Protein AF-A0A3Q8T8H3-F1 (afdb_monomer)

pLDDT: mean 70.38, std 22.86, range [26.88, 97.94]

Secondary structure (DSSP, 8-state):
-------------HHHHTT-TTPPPSSGGG-HHHHHHHTTT---HHHHHHHHHHHHHHHHHHHHHHHHHHHHHHHHHHHHHHHTT-HHHHHHHHHHHHHH-TT-HHHHHHHHHHHHHTT-HHHHHHHHHHHHHTT---TTTTS---SHHHHHHHHHHHHHHH--TTTTS---HHHHHHHHS--TTHHHHHTTS---HHHHHHHHHHHH--THHHHHHHHHHHHHHHHHHHHHHHHHHHHHHHHHHTT-HHHHHHHHHHHHHTTGGGTS--

Radius of gyration: 21.94 Å; Cα contacts (8 Å, |Δi|>4): 242; chains: 1; bounding box: 42×46×66 Å

Structure (mmCIF, N/CA/C/O backbone):
data_AF-A0A3Q8T8H3-F1
#
_entry.id   AF-A0A3Q8T8H3-F1
#
loop_
_atom_site.group_PDB
_atom_site.id
_atom_site.type_symbol
_atom_site.label_atom_id
_atom_site.label_alt_id
_atom_site.label_comp_id
_atom_site.label_asym_id
_atom_site.label_entity_id
_atom_site.label_seq_id
_atom_site.pdbx_PDB_ins_code
_atom_site.Cartn_x
_atom_site.Cartn_y
_atom_site.Cartn_z
_atom_site.occupancy
_atom_site.B_iso_or_equiv
_atom_site.auth_seq_id
_atom_site.auth_comp_id
_atom_site.auth_asym_id
_atom_site.auth_atom_id
_atom_site.pdbx_PDB_model_num
ATOM 1 N N . MET A 1 1 ? 9.212 -16.209 -37.283 1.00 32.81 1 MET A N 1
ATOM 2 C CA . MET A 1 1 ? 7.810 -15.994 -36.867 1.00 32.81 1 MET A CA 1
ATOM 3 C C . MET A 1 1 ? 7.755 -14.664 -36.125 1.00 32.81 1 MET A C 1
ATOM 5 O O . MET A 1 1 ? 8.256 -14.576 -35.014 1.00 32.81 1 MET A O 1
ATOM 9 N N . ILE A 1 2 ? 7.296 -13.597 -36.785 1.00 28.11 2 ILE A N 1
ATOM 10 C CA . ILE A 1 2 ? 7.197 -12.264 -36.171 1.00 28.11 2 ILE A CA 1
ATOM 11 C C . ILE A 1 2 ? 5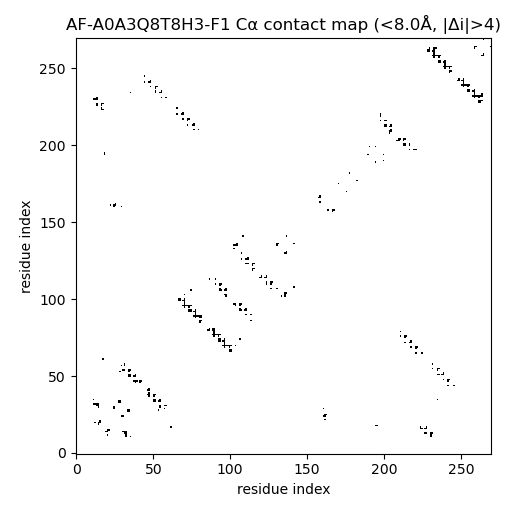.973 -12.302 -35.261 1.00 28.11 2 ILE A C 1
ATOM 13 O O . ILE A 1 2 ? 4.843 -12.277 -35.748 1.00 28.11 2 ILE A O 1
ATOM 17 N N . ILE A 1 3 ? 6.187 -12.417 -33.951 1.00 26.88 3 ILE A N 1
ATOM 18 C CA . ILE A 1 3 ? 5.113 -12.256 -32.971 1.00 26.88 3 ILE A CA 1
ATOM 19 C C . ILE A 1 3 ? 4.717 -10.781 -33.033 1.00 26.88 3 ILE A C 1
ATOM 21 O O . ILE A 1 3 ? 5.392 -9.918 -32.475 1.00 26.88 3 ILE A O 1
ATOM 25 N N . LYS A 1 4 ? 3.648 -10.475 -33.776 1.00 27.22 4 LYS A N 1
ATOM 26 C CA . LYS A 1 4 ? 2.955 -9.192 -33.668 1.00 27.22 4 LYS A CA 1
ATOM 27 C C . LYS A 1 4 ? 2.332 -9.159 -32.277 1.00 27.22 4 LYS A C 1
ATOM 29 O O . LYS A 1 4 ? 1.214 -9.629 -32.089 1.00 27.22 4 LYS A O 1
ATOM 34 N N . THR A 1 5 ? 3.067 -8.645 -31.296 1.00 32.34 5 THR A N 1
ATOM 35 C CA . THR A 1 5 ? 2.471 -8.252 -30.024 1.00 32.34 5 THR A CA 1
ATOM 36 C C . THR A 1 5 ? 1.391 -7.216 -30.338 1.00 32.34 5 THR A C 1
ATOM 38 O O . THR A 1 5 ? 1.668 -6.248 -31.057 1.00 32.34 5 THR A O 1
ATOM 41 N N . PRO A 1 6 ? 0.139 -7.420 -29.893 1.00 30.31 6 PRO A N 1
ATOM 42 C CA . PRO A 1 6 ? -0.902 -6.430 -30.102 1.00 30.31 6 PRO A CA 1
ATOM 43 C C . PRO A 1 6 ? -0.411 -5.105 -29.516 1.00 30.31 6 PRO A C 1
ATOM 45 O O . PRO A 1 6 ? 0.049 -5.055 -28.373 1.00 30.31 6 PRO A O 1
ATOM 48 N N . LYS A 1 7 ? -0.477 -4.029 -30.313 1.00 35.75 7 LYS A N 1
ATOM 49 C CA . LYS A 1 7 ? -0.297 -2.656 -29.829 1.00 35.75 7 LYS A CA 1
ATOM 50 C C . LYS A 1 7 ? -1.487 -2.330 -28.931 1.00 35.75 7 LYS A C 1
ATOM 52 O O . LYS A 1 7 ? -2.393 -1.607 -29.330 1.00 35.75 7 LYS A O 1
ATOM 57 N N . ILE A 1 8 ? -1.513 -2.891 -27.726 1.00 35.75 8 ILE A N 1
ATOM 58 C CA . ILE A 1 8 ? -2.380 -2.366 -26.689 1.00 35.75 8 ILE A CA 1
ATOM 59 C C . ILE A 1 8 ? -1.696 -1.094 -26.212 1.00 35.75 8 ILE A C 1
ATOM 61 O O . ILE A 1 8 ? -0.770 -1.116 -25.400 1.00 35.75 8 ILE A O 1
ATOM 65 N N . THR A 1 9 ? -2.103 0.027 -26.800 1.00 38.34 9 THR A N 1
ATOM 66 C CA . THR A 1 9 ? -1.715 1.361 -26.352 1.00 38.34 9 THR A CA 1
ATOM 67 C C . THR A 1 9 ? -2.474 1.641 -25.057 1.00 38.34 9 THR A C 1
ATOM 69 O O . THR A 1 9 ? -3.418 2.422 -25.028 1.00 38.34 9 THR A O 1
ATOM 72 N N . PHE A 1 10 ? -2.120 0.942 -23.977 1.00 47.62 10 PHE A N 1
ATOM 73 C CA . PHE A 1 10 ? -2.588 1.316 -22.652 1.00 47.62 10 PHE A CA 1
ATOM 74 C C . PHE A 1 10 ? -2.036 2.706 -22.355 1.00 47.62 10 PHE A C 1
ATOM 76 O O . PHE A 1 10 ? -0.821 2.924 -22.393 1.00 47.62 10 PHE A O 1
ATOM 83 N N . TYR A 1 11 ? -2.934 3.651 -22.086 1.00 51.75 11 TYR A N 1
ATOM 84 C CA . TYR A 1 11 ? -2.556 4.952 -21.565 1.00 51.75 11 TYR A CA 1
ATOM 85 C C . TYR A 1 11 ? -1.981 4.739 -20.160 1.00 51.75 11 TYR A C 1
ATOM 87 O O . TYR A 1 11 ? -2.711 4.605 -19.183 1.00 51.75 11 TYR A O 1
ATOM 95 N N . PHE A 1 12 ? -0.657 4.606 -20.083 1.00 61.91 12 PHE A N 1
ATOM 96 C CA . PHE A 1 12 ? 0.049 4.330 -18.841 1.00 61.91 12 PHE A CA 1
ATOM 97 C C . PHE A 1 12 ? 0.128 5.617 -18.019 1.00 61.91 12 PHE A C 1
ATOM 99 O O . PHE A 1 12 ? 0.982 6.468 -18.273 1.00 61.91 12 PHE A O 1
ATOM 106 N N . ASN A 1 13 ? -0.781 5.770 -17.055 1.00 69.69 13 ASN A N 1
ATOM 107 C CA . ASN A 1 13 ? -0.794 6.910 -16.145 1.00 69.69 13 ASN A CA 1
ATOM 108 C C . ASN A 1 13 ? -0.795 6.446 -14.684 1.00 69.69 13 ASN A C 1
ATOM 110 O O . ASN A 1 13 ? -1.738 6.691 -13.943 1.00 69.69 13 ASN A O 1
ATOM 114 N N . ILE A 1 14 ? 0.271 5.775 -14.245 1.00 75.06 14 ILE A N 1
ATOM 115 C CA . ILE A 1 14 ? 0.383 5.287 -12.863 1.00 75.06 14 ILE A CA 1
ATOM 116 C C . ILE A 1 14 ? 0.352 6.431 -11.836 1.00 75.06 14 ILE A C 1
ATOM 118 O O . ILE A 1 14 ? -0.196 6.271 -10.747 1.00 75.06 14 ILE A O 1
ATOM 122 N N . ASN A 1 15 ? 0.856 7.615 -12.205 1.00 68.06 15 ASN A N 1
ATOM 123 C CA . ASN A 1 15 ? 0.844 8.790 -11.332 1.00 68.06 15 ASN A CA 1
ATOM 124 C C . ASN A 1 15 ? -0.573 9.272 -10.992 1.00 68.06 15 ASN A C 1
ATOM 126 O O . ASN A 1 15 ? -0.758 9.851 -9.925 1.00 68.06 15 ASN A O 1
ATOM 130 N N . GLN A 1 16 ? -1.582 9.044 -11.844 1.00 71.44 16 GLN A N 1
ATOM 131 C CA . GLN A 1 16 ? -2.957 9.455 -11.530 1.00 71.44 16 GLN A CA 1
ATOM 132 C C . GLN A 1 16 ? -3.483 8.758 -10.271 1.00 71.44 16 GLN A C 1
ATOM 134 O O . GLN A 1 16 ? -4.179 9.376 -9.473 1.00 71.44 16 GLN A O 1
ATOM 139 N N . HIS A 1 17 ? -3.092 7.500 -10.054 1.00 69.44 17 HIS A N 1
ATOM 140 C CA . HIS A 1 17 ? -3.523 6.711 -8.900 1.00 69.44 17 HIS A CA 1
ATOM 141 C C . HIS A 1 17 ? -2.821 7.143 -7.614 1.00 69.44 17 HIS A C 1
ATOM 143 O O . HIS A 1 17 ? -3.354 6.943 -6.530 1.00 69.44 17 HIS A O 1
ATOM 149 N N . LEU A 1 18 ? -1.662 7.791 -7.748 1.00 60.03 18 LEU A N 1
ATOM 150 C CA . LEU A 1 18 ? -0.953 8.463 -6.662 1.00 60.03 18 LEU A CA 1
ATOM 151 C C . LEU A 1 18 ? -1.462 9.894 -6.425 1.00 60.03 18 LEU A C 1
ATOM 153 O O . LEU A 1 18 ? -0.920 10.603 -5.585 1.00 60.03 18 LEU A O 1
ATOM 157 N N . ASN A 1 19 ? -2.461 10.348 -7.194 1.00 63.03 19 ASN A N 1
ATOM 158 C CA . ASN A 1 19 ? -2.880 11.750 -7.282 1.00 63.03 19 ASN A CA 1
ATOM 159 C C . ASN A 1 19 ? -1.737 12.705 -7.676 1.00 63.03 19 ASN A C 1
ATOM 161 O O . ASN A 1 19 ? -1.791 13.902 -7.423 1.00 63.03 19 ASN A O 1
ATOM 165 N N . LEU A 1 20 ? -0.712 12.179 -8.350 1.00 59.06 20 LEU A N 1
ATOM 166 C CA . LEU A 1 20 ? 0.432 12.929 -8.864 1.00 59.06 20 LEU A CA 1
ATOM 167 C C . LEU A 1 20 ? 0.238 13.402 -10.311 1.00 59.06 20 LEU A C 1
ATOM 169 O O . LEU A 1 20 ? 1.103 14.070 -10.863 1.00 59.06 20 LEU A O 1
ATOM 173 N N . GLY A 1 21 ? -0.893 13.067 -10.939 1.00 53.41 21 GLY A N 1
ATOM 174 C CA 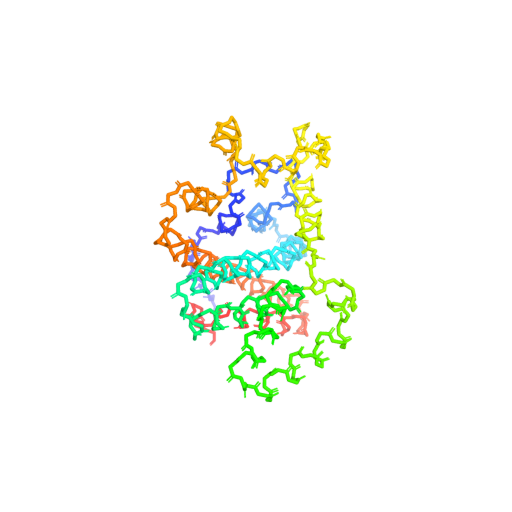. GLY A 1 21 ? -1.162 13.370 -12.351 1.00 53.41 21 GLY A CA 1
ATOM 175 C C . GLY A 1 21 ? -1.250 14.864 -12.688 1.00 53.41 21 GLY A C 1
ATOM 176 O O . GLY A 1 21 ? -1.020 15.232 -13.834 1.00 53.41 21 GLY A O 1
ATOM 177 N N . ILE A 1 22 ? -1.551 15.712 -11.701 1.00 51.94 22 ILE A N 1
ATOM 178 C CA . ILE A 1 22 ? -1.633 17.176 -11.846 1.00 51.94 22 ILE A CA 1
ATOM 179 C C . ILE A 1 22 ? -0.377 17.902 -11.349 1.00 51.94 22 ILE A C 1
ATOM 181 O O . ILE A 1 22 ? -0.270 19.119 -11.489 1.00 51.94 22 ILE A O 1
ATOM 185 N N . HIS A 1 23 ? 0.566 17.177 -10.743 1.00 56.28 23 HIS A N 1
ATOM 186 C CA . HIS A 1 23 ? 1.771 17.769 -10.185 1.00 56.28 23 HIS A CA 1
ATOM 187 C C . HIS A 1 23 ? 2.866 17.838 -11.248 1.00 56.28 23 HIS A C 1
ATOM 189 O O . HIS A 1 23 ? 3.240 16.833 -11.858 1.00 56.28 23 HIS A O 1
ATOM 195 N N . HIS A 1 24 ? 3.400 19.042 -11.455 1.00 56.84 24 HIS A N 1
ATOM 196 C CA . HIS A 1 24 ? 4.634 19.200 -12.204 1.00 56.84 24 HIS A CA 1
ATOM 197 C C . HIS A 1 24 ? 5.783 18.718 -11.320 1.00 56.84 24 HIS A C 1
ATOM 199 O O . HIS A 1 24 ? 6.027 19.272 -10.253 1.00 56.84 24 HIS A O 1
ATOM 205 N N . PHE A 1 25 ? 6.467 17.664 -11.756 1.00 62.50 25 PHE A N 1
ATOM 206 C CA . PHE A 1 25 ? 7.724 17.262 -11.140 1.00 62.50 25 PHE A CA 1
ATOM 207 C C . PHE A 1 25 ? 8.837 18.154 -11.685 1.00 62.50 25 PHE A C 1
ATOM 209 O O . PHE A 1 25 ? 9.000 18.221 -12.904 1.00 62.50 25 PHE A O 1
ATOM 216 N N . ASP A 1 26 ? 9.598 18.798 -10.800 1.00 64.94 26 ASP A N 1
ATOM 217 C CA . ASP A 1 26 ? 10.786 19.577 -11.185 1.00 64.94 26 ASP A CA 1
ATOM 218 C C . ASP A 1 26 ? 11.876 18.676 -11.781 1.00 64.94 26 ASP A C 1
ATOM 220 O O . ASP A 1 26 ? 12.613 19.069 -12.683 1.00 64.94 26 ASP A O 1
ATOM 224 N N . ASP A 1 27 ? 11.941 17.433 -11.299 1.00 75.31 27 ASP A N 1
ATOM 225 C CA . ASP A 1 27 ? 12.797 16.383 -11.833 1.00 75.31 27 ASP A CA 1
ATOM 226 C C . ASP A 1 27 ? 11.948 15.270 -12.454 1.00 75.31 27 ASP A C 1
ATOM 228 O O . ASP A 1 27 ? 11.273 14.493 -11.769 1.00 75.31 27 ASP A O 1
ATOM 232 N N . ASN A 1 28 ? 12.029 15.167 -13.779 1.00 79.44 28 ASN A N 1
ATOM 233 C CA . ASN A 1 28 ? 11.358 14.145 -14.574 1.00 79.44 28 ASN A CA 1
ATOM 234 C C . ASN A 1 28 ? 11.720 12.709 -14.151 1.00 79.44 28 ASN A C 1
ATOM 236 O O . ASN A 1 28 ? 10.923 11.794 -14.359 1.00 79.44 28 ASN A O 1
ATOM 240 N N . GLN A 1 29 ? 12.869 12.492 -13.504 1.00 80.25 29 GLN A N 1
ATOM 241 C CA . GLN A 1 29 ? 13.264 11.191 -12.961 1.00 80.25 29 GLN A CA 1
ATOM 242 C C . GLN A 1 29 ? 12.402 10.733 -11.775 1.00 80.25 29 GLN A C 1
ATOM 244 O O . GLN A 1 29 ? 12.441 9.564 -11.390 1.00 80.25 29 GLN A O 1
ATOM 249 N N . ASN A 1 30 ? 11.594 11.623 -11.196 1.00 76.00 30 ASN A N 1
ATOM 250 C CA . ASN A 1 30 ? 10.593 11.272 -10.188 1.00 76.00 30 ASN A CA 1
ATOM 251 C C . ASN A 1 30 ? 9.216 10.964 -10.793 1.00 76.00 30 ASN A C 1
ATOM 253 O O . ASN A 1 30 ? 8.346 10.442 -10.097 1.00 76.00 30 ASN A O 1
ATOM 257 N N . ASN A 1 31 ? 9.020 11.229 -12.085 1.00 81.56 31 ASN A N 1
ATOM 258 C CA . ASN A 1 31 ? 7.765 10.994 -12.781 1.00 81.56 31 ASN A CA 1
ATOM 259 C C . ASN A 1 31 ? 7.773 9.603 -13.443 1.00 81.56 31 ASN A C 1
ATOM 261 O O . ASN A 1 31 ? 8.393 9.396 -14.487 1.00 81.56 31 ASN A O 1
ATOM 265 N N . ILE A 1 32 ? 7.039 8.644 -12.865 1.00 83.94 32 ILE A N 1
ATOM 266 C CA . ILE A 1 32 ? 7.019 7.257 -13.360 1.00 83.94 32 ILE A CA 1
ATOM 267 C C . ILE A 1 32 ? 6.461 7.175 -14.788 1.00 83.94 32 ILE A C 1
ATOM 269 O O . ILE A 1 32 ? 7.007 6.450 -15.619 1.00 83.94 32 ILE A O 1
ATOM 273 N N . ASN A 1 33 ? 5.419 7.948 -15.110 1.00 84.06 33 ASN A N 1
ATOM 274 C CA . ASN A 1 33 ? 4.875 7.990 -16.470 1.00 84.06 33 ASN A CA 1
ATOM 275 C C . ASN A 1 33 ? 5.907 8.488 -17.474 1.00 84.06 33 ASN A C 1
ATOM 277 O O . ASN A 1 33 ? 6.033 7.914 -18.552 1.00 84.06 33 ASN A O 1
ATOM 281 N N . TRP A 1 34 ? 6.645 9.544 -17.120 1.00 87.62 34 TRP A N 1
ATOM 282 C CA . TRP A 1 34 ? 7.701 10.078 -17.969 1.00 87.62 34 TRP A CA 1
ATOM 283 C C . TRP A 1 34 ? 8.789 9.031 -18.200 1.00 87.62 34 TRP A C 1
ATOM 285 O O . TRP A 1 34 ? 9.150 8.790 -19.349 1.00 87.62 34 TRP A O 1
ATOM 295 N N . LEU A 1 35 ? 9.241 8.346 -17.143 1.00 89.88 35 LEU A N 1
ATOM 296 C CA . LEU A 1 35 ? 10.235 7.275 -17.244 1.00 89.88 35 LEU A CA 1
ATOM 297 C C . LEU A 1 35 ? 9.768 6.163 -18.184 1.00 89.88 35 LEU A C 1
ATOM 299 O O . LEU A 1 35 ? 10.492 5.792 -19.105 1.00 89.88 35 LEU A O 1
ATOM 303 N N . VAL A 1 36 ? 8.539 5.671 -18.001 1.00 90.25 36 VAL A N 1
ATOM 304 C CA . VAL A 1 36 ? 7.963 4.622 -18.852 1.00 90.25 36 VAL A CA 1
ATOM 305 C C . VAL A 1 36 ? 7.782 5.116 -20.285 1.00 90.25 36 VAL A C 1
ATOM 307 O O . VAL A 1 36 ? 8.113 4.388 -21.218 1.00 90.25 36 VAL A O 1
ATOM 310 N N . HIS A 1 37 ? 7.320 6.349 -20.497 1.00 89.81 37 HIS A N 1
ATOM 311 C CA . HIS A 1 37 ? 7.165 6.916 -21.835 1.00 89.81 37 HIS A CA 1
ATOM 312 C C . HIS A 1 37 ? 8.516 7.092 -22.546 1.00 89.81 37 HIS A C 1
ATOM 314 O O . HIS A 1 37 ? 8.645 6.781 -23.731 1.00 89.81 37 HIS A O 1
ATOM 320 N N . LYS A 1 38 ? 9.557 7.517 -21.819 1.00 92.00 38 LYS A N 1
ATOM 321 C CA . LYS A 1 38 ? 10.903 7.722 -22.363 1.00 92.00 38 LYS A CA 1
ATOM 322 C C . LYS A 1 38 ? 11.509 6.430 -22.919 1.00 92.00 38 LYS A C 1
ATOM 324 O O . LYS A 1 38 ? 12.274 6.497 -23.878 1.00 92.00 38 LYS A O 1
ATOM 329 N N . THR A 1 39 ? 11.102 5.259 -22.417 1.00 94.00 39 THR A N 1
ATOM 330 C CA . THR A 1 39 ? 11.555 3.953 -22.944 1.00 94.00 39 THR A CA 1
ATOM 331 C C . THR A 1 39 ? 11.198 3.727 -24.416 1.00 94.00 39 THR A C 1
ATOM 333 O O . THR A 1 39 ? 11.908 3.000 -25.106 1.00 94.00 39 THR A O 1
ATOM 336 N N . PHE A 1 40 ? 10.134 4.360 -24.923 1.00 89.94 40 PHE A N 1
ATOM 337 C CA . PHE A 1 40 ? 9.746 4.268 -26.334 1.00 89.94 40 PHE A CA 1
ATOM 338 C C . PHE A 1 40 ? 10.589 5.165 -27.249 1.00 89.94 40 PHE A C 1
ATOM 340 O O . PHE A 1 40 ? 10.551 4.993 -28.462 1.00 89.94 40 PHE A O 1
ATOM 347 N N . GLN A 1 41 ? 11.326 6.119 -26.676 1.00 92.25 41 GLN A N 1
ATOM 348 C CA . GLN A 1 41 ? 12.116 7.113 -27.407 1.00 92.25 41 GLN A CA 1
ATOM 349 C C . GLN A 1 41 ? 13.609 6.771 -27.464 1.00 92.25 41 GLN A C 1
ATOM 351 O O . GLN A 1 41 ? 14.351 7.414 -28.198 1.00 92.25 41 GLN A O 1
ATOM 356 N N . VAL A 1 42 ? 14.065 5.810 -26.660 1.00 93.88 42 VAL A N 1
ATOM 357 C CA . VAL A 1 42 ? 15.463 5.365 -26.634 1.00 93.88 42 VAL A CA 1
ATOM 358 C C . VAL A 1 42 ? 15.601 4.055 -27.407 1.00 93.88 42 VAL A C 1
ATOM 360 O O . VAL A 1 42 ? 14.706 3.211 -27.372 1.00 93.88 42 VAL A O 1
ATOM 363 N N . GLU A 1 43 ? 16.711 3.868 -28.118 1.00 93.75 43 GLU A N 1
ATOM 364 C CA . GLU A 1 43 ? 16.913 2.677 -28.956 1.00 93.75 43 GLU A CA 1
ATOM 365 C C . GLU A 1 43 ? 17.568 1.529 -28.184 1.00 93.75 43 GLU A C 1
ATOM 367 O O . GLU A 1 43 ? 17.069 0.399 -28.222 1.00 93.75 43 GLU A O 1
ATOM 372 N N . LYS A 1 44 ? 18.638 1.831 -27.437 1.00 96.56 44 LYS A N 1
ATOM 373 C CA . LYS A 1 44 ? 19.445 0.843 -26.708 1.00 96.56 44 LYS A CA 1
ATOM 374 C C . LYS A 1 44 ? 18.635 0.143 -25.620 1.00 96.56 44 LYS A C 1
ATOM 376 O O . LYS A 1 44 ? 17.914 0.780 -24.849 1.00 96.56 44 LYS A O 1
ATOM 381 N N . LEU A 1 45 ? 18.774 -1.181 -25.542 1.00 94.06 45 LEU A N 1
ATOM 382 C CA . LEU A 1 45 ? 18.046 -2.008 -24.576 1.00 94.06 45 LEU A CA 1
ATOM 383 C C . LEU A 1 45 ? 18.461 -1.693 -23.134 1.00 94.06 45 LEU A C 1
ATOM 385 O O . LEU A 1 45 ? 17.613 -1.670 -22.244 1.00 94.06 45 LEU A O 1
ATOM 389 N N . GLU A 1 46 ? 19.738 -1.394 -22.911 1.00 95.38 46 GLU A N 1
ATOM 390 C CA . GLU A 1 46 ? 20.295 -1.020 -21.613 1.00 95.38 46 GLU A CA 1
ATOM 391 C C . GLU A 1 46 ? 19.688 0.287 -21.097 1.00 95.38 46 GLU A C 1
ATOM 393 O O . GLU A 1 46 ? 19.314 0.371 -19.929 1.00 95.38 46 GLU A O 1
ATOM 398 N N . ASP A 1 47 ? 19.501 1.279 -21.969 1.00 96.69 47 ASP A N 1
ATOM 399 C CA . ASP A 1 47 ? 18.898 2.561 -21.592 1.00 96.69 47 ASP A CA 1
ATOM 400 C C . ASP A 1 47 ? 17.415 2.391 -21.23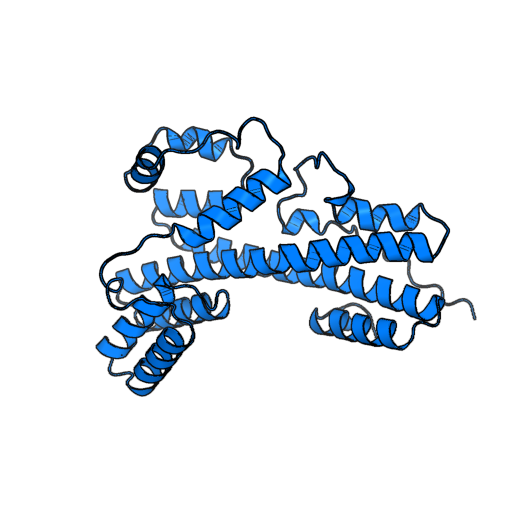5 1.00 96.69 47 ASP A C 1
ATOM 402 O O . ASP A 1 47 ? 16.944 2.937 -20.233 1.00 96.69 47 ASP A O 1
ATOM 406 N N . LYS A 1 48 ? 16.678 1.559 -21.992 1.00 96.69 48 LYS A N 1
ATOM 407 C CA . LYS A 1 48 ? 15.296 1.174 -21.643 1.00 96.69 48 LYS A CA 1
ATOM 408 C C . LYS A 1 48 ? 15.241 0.501 -20.277 1.00 96.69 48 LYS A C 1
ATOM 410 O O . LYS A 1 48 ? 14.367 0.812 -19.467 1.00 96.69 48 LYS A O 1
ATOM 415 N N . LEU A 1 49 ? 16.172 -0.416 -20.025 1.00 96.44 49 LEU A N 1
ATOM 416 C CA . LEU A 1 49 ? 16.256 -1.150 -18.771 1.00 96.44 49 LEU A CA 1
ATOM 417 C C . LEU A 1 49 ? 16.564 -0.214 -17.595 1.00 96.44 49 LEU A C 1
ATOM 419 O O . LEU A 1 49 ? 15.932 -0.344 -16.547 1.00 96.44 49 LEU A O 1
ATOM 423 N N . ASN A 1 50 ? 17.470 0.750 -17.761 1.00 96.50 50 ASN A N 1
ATOM 424 C CA . ASN A 1 50 ? 17.799 1.738 -16.732 1.00 96.50 50 ASN A CA 1
ATOM 425 C C . ASN A 1 50 ? 16.579 2.599 -16.367 1.00 96.50 50 ASN A C 1
ATOM 427 O O . ASN A 1 50 ? 16.263 2.751 -15.186 1.00 96.50 50 ASN A O 1
ATOM 431 N N . LEU A 1 51 ? 15.834 3.080 -17.368 1.00 95.88 51 LEU A N 1
ATOM 432 C CA . LEU A 1 51 ? 14.601 3.847 -17.160 1.00 95.88 51 LEU A CA 1
ATOM 433 C C . LEU A 1 51 ? 13.525 3.032 -16.425 1.00 95.88 51 LEU A C 1
ATOM 435 O O . LEU A 1 51 ? 12.929 3.526 -15.468 1.00 95.88 51 LEU A O 1
ATOM 439 N N . LEU A 1 52 ? 13.293 1.775 -16.825 1.00 96.25 52 LEU A N 1
ATOM 440 C CA . LEU A 1 52 ? 12.330 0.897 -16.145 1.00 96.25 52 LEU A CA 1
ATOM 441 C C . LEU A 1 52 ? 12.792 0.481 -14.746 1.00 96.25 52 LEU A C 1
ATOM 443 O O . LEU A 1 52 ? 11.965 0.278 -13.862 1.00 96.25 52 LEU A O 1
ATOM 447 N N . THR A 1 53 ? 14.100 0.370 -14.522 1.00 95.81 53 THR A N 1
ATOM 448 C CA . THR A 1 53 ? 14.656 0.093 -13.193 1.00 95.81 53 THR A CA 1
ATOM 449 C C . THR A 1 53 ? 14.387 1.253 -12.251 1.00 95.81 53 THR A C 1
ATOM 451 O O . THR A 1 53 ? 13.894 1.031 -11.146 1.00 95.81 53 THR A O 1
ATOM 454 N N . LEU A 1 54 ? 14.616 2.482 -12.710 1.00 93.12 54 LEU A N 1
ATOM 455 C CA . LEU A 1 54 ? 14.285 3.673 -11.943 1.00 93.12 54 LEU A CA 1
ATOM 456 C C . LEU A 1 54 ? 12.774 3.776 -11.697 1.00 93.12 54 LEU A C 1
ATOM 458 O O . LEU A 1 54 ? 12.355 4.010 -10.567 1.00 93.12 54 LEU A O 1
ATOM 462 N N . ALA A 1 55 ? 11.946 3.509 -12.712 1.00 91.88 55 ALA A N 1
ATOM 463 C CA . ALA A 1 55 ? 10.491 3.476 -12.565 1.00 91.88 55 ALA A CA 1
ATOM 464 C C . ALA A 1 55 ? 10.048 2.468 -11.490 1.00 91.88 55 ALA A C 1
ATOM 466 O O . ALA A 1 55 ? 9.247 2.811 -10.624 1.00 91.88 55 ALA A O 1
ATOM 467 N N . ALA A 1 56 ? 10.609 1.256 -11.497 1.00 93.69 56 ALA A N 1
ATOM 468 C CA . ALA A 1 56 ? 10.315 0.225 -10.506 1.00 93.69 56 ALA A CA 1
ATOM 469 C C . ALA A 1 56 ? 10.745 0.627 -9.085 1.00 93.69 56 ALA A C 1
ATOM 471 O O . ALA A 1 56 ? 9.997 0.403 -8.143 1.00 93.69 56 ALA A O 1
ATOM 472 N N . GLN A 1 57 ? 11.903 1.275 -8.917 1.00 89.12 57 GLN A N 1
ATOM 473 C CA . GLN A 1 57 ? 12.332 1.791 -7.608 1.00 89.12 57 GLN A CA 1
ATOM 474 C C . GLN A 1 57 ? 11.352 2.832 -7.058 1.00 89.12 57 GLN A C 1
ATOM 476 O O . GLN A 1 57 ? 11.031 2.833 -5.869 1.00 89.12 57 GLN A O 1
ATOM 481 N N . LYS A 1 58 ? 10.853 3.725 -7.922 1.00 84.88 58 LYS A N 1
ATOM 482 C CA . LYS A 1 58 ? 9.825 4.694 -7.531 1.00 84.88 58 LYS A CA 1
ATOM 483 C C . LYS A 1 58 ? 8.528 3.978 -7.172 1.00 84.88 58 LYS A C 1
ATOM 485 O O . LYS A 1 58 ? 7.936 4.306 -6.150 1.00 84.88 58 LYS A O 1
ATOM 490 N N . VAL A 1 59 ? 8.125 2.976 -7.954 1.00 86.44 59 VAL A N 1
ATOM 491 C CA . VAL A 1 59 ? 6.948 2.155 -7.653 1.00 86.44 59 VAL A CA 1
ATOM 492 C C . VAL A 1 59 ? 7.044 1.523 -6.260 1.00 86.44 59 VAL A C 1
ATOM 494 O O . VAL A 1 59 ? 6.164 1.707 -5.428 1.00 86.44 59 VAL A O 1
ATOM 497 N N . GLU A 1 60 ? 8.154 0.858 -5.951 1.00 82.44 60 GLU A N 1
ATOM 498 C CA . GLU A 1 60 ? 8.350 0.224 -4.640 1.00 82.44 60 GLU A CA 1
ATOM 499 C C . GLU A 1 60 ? 8.236 1.243 -3.493 1.00 82.44 60 GLU A C 1
ATOM 501 O O . GLU A 1 60 ? 7.629 0.949 -2.466 1.00 82.44 60 GLU A O 1
ATOM 506 N N . LYS A 1 61 ? 8.721 2.476 -3.695 1.00 78.12 61 LYS A N 1
ATOM 507 C CA . LYS A 1 61 ? 8.597 3.556 -2.707 1.00 78.12 61 LYS A CA 1
ATOM 508 C C . LYS A 1 61 ? 7.152 4.025 -2.504 1.00 78.12 61 LYS A C 1
ATOM 510 O O . LYS A 1 61 ? 6.755 4.283 -1.370 1.00 78.12 61 LYS A O 1
ATOM 515 N N . PHE A 1 62 ? 6.371 4.174 -3.574 1.00 74.88 62 PHE A N 1
ATOM 516 C CA . PHE A 1 62 ? 4.993 4.666 -3.468 1.00 74.88 62 PHE A CA 1
ATOM 517 C C . PHE A 1 62 ? 3.991 3.577 -3.069 1.00 74.88 62 PHE A C 1
ATOM 519 O O . PHE A 1 62 ? 2.923 3.907 -2.569 1.00 74.88 62 PHE A O 1
ATOM 526 N N . HIS A 1 63 ? 4.305 2.294 -3.242 1.00 79.56 63 HIS A N 1
ATOM 527 C CA . HIS A 1 63 ? 3.398 1.211 -2.861 1.00 79.56 63 HIS A CA 1
ATOM 528 C C . HIS A 1 63 ? 3.009 1.267 -1.372 1.00 79.56 63 HIS A C 1
ATOM 530 O O . HIS A 1 63 ? 1.827 1.162 -1.040 1.00 79.56 63 HIS A O 1
ATOM 536 N N . SER A 1 64 ? 3.969 1.558 -0.488 1.00 75.12 64 SER A N 1
ATOM 537 C CA . SER A 1 64 ? 3.726 1.722 0.953 1.00 75.12 64 SER A CA 1
ATOM 538 C C . SER A 1 64 ? 2.739 2.847 1.284 1.00 75.12 64 SER A C 1
ATOM 540 O O . SER A 1 64 ? 2.049 2.778 2.297 1.00 75.12 64 SER A O 1
ATOM 542 N N . TYR A 1 65 ? 2.619 3.867 0.428 1.00 74.31 65 TYR A N 1
ATOM 543 C CA . TYR A 1 65 ? 1.696 4.984 0.644 1.00 74.31 65 TYR A CA 1
ATOM 544 C C . TYR A 1 65 ? 0.235 4.525 0.699 1.00 74.31 65 TYR A C 1
ATOM 546 O O . TYR A 1 65 ? -0.499 4.924 1.602 1.00 74.31 65 TYR A O 1
ATOM 554 N N . PHE A 1 66 ? -0.170 3.632 -0.209 1.00 75.44 66 PHE A N 1
ATOM 555 C CA . PHE A 1 66 ? -1.534 3.102 -0.222 1.00 75.44 66 PHE A CA 1
ATOM 556 C C . PHE A 1 66 ? -1.856 2.340 1.059 1.00 75.44 66 PHE A C 1
ATOM 558 O O . PHE A 1 66 ? -2.947 2.492 1.603 1.00 75.44 66 PHE A O 1
ATOM 565 N N . HIS A 1 67 ? -0.903 1.564 1.571 1.00 79.19 67 HIS A N 1
ATOM 566 C CA . HIS A 1 67 ? -1.065 0.843 2.828 1.00 79.19 67 HIS A CA 1
ATOM 567 C C . HIS A 1 67 ? -1.276 1.800 4.011 1.00 79.19 67 HIS A C 1
ATOM 569 O O . HIS A 1 67 ? -2.186 1.596 4.817 1.00 79.19 67 HIS A O 1
ATOM 575 N N . PHE A 1 68 ? -0.529 2.906 4.076 1.00 78.56 68 PHE A N 1
ATOM 576 C CA . PHE A 1 68 ? -0.735 3.920 5.113 1.00 78.56 68 PHE A CA 1
ATOM 577 C C . PHE A 1 68 ? -2.090 4.628 4.993 1.00 78.56 68 PHE A C 1
ATOM 579 O O . PHE A 1 68 ? -2.789 4.776 5.998 1.00 78.56 68 PHE A O 1
ATOM 586 N N . GLU A 1 69 ? -2.507 5.018 3.784 1.00 76.25 69 GLU A N 1
ATOM 587 C CA . GLU A 1 69 ? -3.828 5.620 3.567 1.00 76.25 69 GLU A CA 1
ATOM 588 C C . GLU A 1 69 ? -4.953 4.645 3.945 1.00 76.25 69 GLU A C 1
ATOM 590 O O . GLU A 1 69 ? -5.848 4.991 4.717 1.00 76.25 69 GLU A O 1
ATOM 595 N N . GLN A 1 70 ? -4.890 3.398 3.470 1.00 82.12 70 GLN A N 1
ATOM 596 C CA . GLN A 1 70 ? -5.874 2.368 3.806 1.00 82.12 70 GLN A CA 1
ATOM 597 C C . GLN A 1 70 ? -5.925 2.119 5.316 1.00 82.12 70 GLN A C 1
ATOM 599 O O . GLN A 1 70 ? -7.018 2.025 5.878 1.00 82.12 70 GLN A O 1
ATOM 604 N N . SER A 1 71 ? -4.769 2.070 5.986 1.00 84.06 71 SER A N 1
ATOM 605 C CA . SER A 1 71 ? -4.701 1.932 7.440 1.00 84.06 71 SER A CA 1
ATOM 606 C C . SER A 1 71 ? -5.397 3.086 8.161 1.00 84.06 71 SER A C 1
ATOM 608 O O . SER A 1 71 ? -6.241 2.859 9.032 1.00 84.06 71 SER A O 1
ATOM 610 N N . PHE A 1 72 ? -5.100 4.323 7.762 1.00 79.69 72 PHE A N 1
ATOM 611 C CA . PHE A 1 72 ? -5.696 5.524 8.337 1.00 79.69 72 PHE A CA 1
ATOM 612 C C . PHE A 1 72 ? -7.223 5.544 8.187 1.00 79.69 72 PHE A C 1
ATOM 614 O O . PHE A 1 72 ? -7.944 5.734 9.169 1.00 79.69 72 PHE A O 1
ATOM 621 N N . PHE A 1 73 ? -7.743 5.288 6.985 1.00 78.88 73 PHE A N 1
ATOM 622 C CA . PHE A 1 73 ? -9.189 5.306 6.754 1.00 78.88 73 PHE A CA 1
ATOM 623 C C . PHE A 1 73 ? -9.913 4.141 7.432 1.00 78.88 73 PHE A C 1
ATOM 625 O O . PHE A 1 73 ? -11.018 4.325 7.945 1.00 78.88 73 PHE A O 1
ATOM 632 N N . HIS A 1 74 ? -9.291 2.964 7.518 1.00 86.69 74 HIS A N 1
ATOM 633 C CA . HIS A 1 74 ? -9.823 1.868 8.323 1.00 86.69 74 HIS A CA 1
ATOM 634 C C . HIS A 1 74 ? -9.875 2.210 9.812 1.00 86.69 74 HIS A C 1
ATOM 636 O O . HIS A 1 74 ? -10.883 1.925 10.455 1.00 86.69 74 HIS A O 1
ATOM 642 N N . LEU A 1 75 ? -8.851 2.874 10.348 1.00 82.69 75 LEU A N 1
ATOM 643 C CA . LEU A 1 75 ? -8.839 3.354 11.727 1.00 82.69 75 LEU A CA 1
ATOM 644 C C . LEU A 1 75 ? -9.992 4.338 11.997 1.00 82.69 75 LEU A C 1
ATOM 646 O O . LEU A 1 75 ? -10.684 4.202 13.002 1.00 82.69 75 LEU A O 1
ATOM 650 N N . LEU A 1 76 ? -10.259 5.285 11.095 1.00 79.19 76 LEU A N 1
ATOM 651 C CA . LEU A 1 76 ? -11.397 6.205 11.232 1.00 79.19 76 LEU A CA 1
ATOM 652 C C . LEU A 1 76 ? -12.747 5.479 11.221 1.00 79.19 76 LEU A C 1
ATOM 654 O O . LEU A 1 76 ? -13.620 5.776 12.034 1.00 79.19 76 LEU A O 1
ATOM 658 N N . TYR A 1 77 ? -12.907 4.506 10.324 1.00 83.00 77 TYR A N 1
ATOM 659 C CA . TYR A 1 77 ? -14.124 3.700 10.239 1.00 83.00 77 TYR A CA 1
ATOM 660 C C . TYR A 1 77 ? -14.331 2.852 11.502 1.00 83.00 77 TYR A C 1
ATOM 662 O O . TYR A 1 77 ? -15.452 2.708 11.988 1.00 83.00 77 TYR A O 1
ATOM 670 N N . ALA A 1 78 ? -13.240 2.344 12.077 1.00 87.44 78 ALA A N 1
ATOM 671 C CA . ALA A 1 78 ? -13.265 1.616 13.335 1.00 87.44 78 ALA A CA 1
ATOM 672 C C . ALA A 1 78 ? -13.697 2.500 14.515 1.00 87.44 78 ALA A C 1
ATOM 674 O O . ALA A 1 78 ? -14.522 2.077 15.324 1.00 87.44 78 ALA A O 1
ATOM 675 N N . GLU A 1 79 ? -13.185 3.733 14.605 1.00 82.50 79 GLU A N 1
ATOM 676 C CA . GLU A 1 79 ? -13.600 4.696 15.635 1.00 82.50 79 GLU A CA 1
ATOM 677 C C . GLU A 1 79 ? -15.080 5.074 15.470 1.00 82.50 79 GLU A C 1
ATOM 679 O O . GLU A 1 79 ? -15.805 5.114 16.460 1.00 82.50 79 GLU A O 1
ATOM 684 N N . PHE A 1 80 ? -15.566 5.265 14.236 1.00 82.25 80 PHE A N 1
ATOM 685 C CA . PHE A 1 80 ? -16.990 5.501 13.975 1.00 82.25 80 PHE A CA 1
ATOM 686 C C . PHE A 1 80 ? -17.866 4.381 14.554 1.00 82.25 80 PHE A C 1
ATOM 688 O O . PHE A 1 80 ? -18.744 4.657 15.371 1.00 82.25 80 PHE A O 1
ATOM 695 N N . TYR A 1 81 ? -17.599 3.120 14.199 1.00 85.06 81 TYR A N 1
ATOM 696 C CA . TYR A 1 81 ? -18.361 1.985 14.730 1.00 85.06 81 TYR A CA 1
ATOM 697 C C . TYR A 1 81 ? -18.217 1.836 16.244 1.00 85.06 81 TYR A C 1
ATOM 699 O O . TYR A 1 81 ? -19.189 1.521 16.929 1.00 85.06 81 TYR A O 1
ATOM 707 N N . TYR A 1 82 ? -17.034 2.133 16.785 1.00 84.50 82 TYR A N 1
ATOM 708 C CA . TYR A 1 82 ? -16.809 2.140 18.224 1.00 84.50 82 TYR A CA 1
ATOM 709 C C . TYR A 1 82 ? -17.743 3.126 18.940 1.00 84.50 82 TYR A C 1
ATOM 711 O O . TYR A 1 82 ? -18.356 2.754 19.940 1.00 84.50 82 TYR A O 1
ATOM 719 N N . PHE A 1 83 ? -17.909 4.347 18.418 1.00 81.94 83 PHE A N 1
ATOM 720 C CA . PHE A 1 83 ? -18.834 5.341 18.980 1.00 81.94 83 PHE A CA 1
ATOM 721 C C . PHE A 1 83 ? -20.311 4.959 18.822 1.00 81.94 83 PHE A C 1
ATOM 723 O O . PHE A 1 83 ? -21.131 5.383 19.631 1.00 81.94 83 PHE A O 1
ATOM 730 N N . GLN A 1 84 ? -20.649 4.126 17.836 1.00 84.56 84 GLN A N 1
ATOM 731 C CA . GLN A 1 84 ? -21.986 3.536 17.693 1.00 84.56 84 GLN A CA 1
ATOM 732 C C . GLN A 1 84 ? -22.210 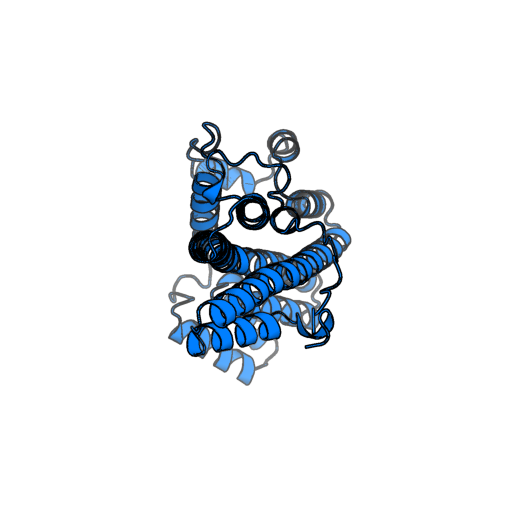2.313 18.600 1.00 84.56 84 GLN A C 1
ATOM 734 O O . GLN A 1 84 ? -23.277 1.708 18.559 1.00 84.56 84 GLN A O 1
ATOM 739 N N . ASN A 1 85 ? -21.222 1.934 19.420 1.00 90.56 85 ASN A N 1
ATOM 740 C CA . ASN A 1 85 ? -21.194 0.689 20.195 1.00 90.56 85 ASN A CA 1
ATOM 741 C C . ASN A 1 85 ? -21.260 -0.593 19.342 1.00 90.56 85 ASN A C 1
ATOM 743 O O . ASN A 1 85 ? -21.479 -1.682 19.874 1.00 90.56 85 ASN A O 1
ATOM 747 N N . ASP A 1 86 ? -21.004 -0.495 18.038 1.00 94.50 86 ASP A N 1
ATOM 748 C CA . ASP A 1 86 ? -20.866 -1.642 17.147 1.00 94.50 86 ASP A CA 1
ATOM 749 C C . ASP A 1 86 ? -19.431 -2.178 17.229 1.00 94.50 86 ASP A C 1
ATOM 751 O O . ASP A 1 86 ? -18.561 -1.928 16.388 1.00 94.50 86 ASP A O 1
ATOM 755 N N . PHE A 1 87 ? -19.149 -2.888 18.321 1.00 95.50 87 PHE A N 1
ATOM 756 C CA . PHE A 1 87 ? -17.795 -3.356 18.601 1.00 95.50 87 PHE A CA 1
ATOM 757 C C . PHE A 1 87 ? -17.311 -4.427 17.620 1.00 95.50 87 PHE A C 1
ATOM 759 O O . PHE A 1 87 ? -16.102 -4.549 17.421 1.00 95.50 87 PHE A O 1
ATOM 766 N N . GLN A 1 88 ? -18.215 -5.173 16.982 1.00 96.38 88 GLN A N 1
ATOM 767 C CA . GLN A 1 88 ? -17.839 -6.182 15.995 1.00 96.38 88 GLN A CA 1
ATOM 768 C C . GLN A 1 88 ? -17.259 -5.521 14.741 1.00 96.38 88 GLN A C 1
ATOM 770 O O . GLN A 1 88 ? -16.152 -5.871 14.321 1.00 96.38 88 GLN A O 1
ATOM 775 N N . ASN A 1 89 ? -17.954 -4.525 14.182 1.00 94.50 89 ASN A N 1
ATOM 776 C CA . ASN A 1 89 ? -17.443 -3.794 13.025 1.00 94.50 89 ASN A CA 1
ATOM 777 C C . ASN A 1 89 ? -16.239 -2.916 13.384 1.00 94.50 89 ASN A C 1
ATOM 779 O O . ASN A 1 89 ? -15.300 -2.816 12.590 1.00 94.50 89 ASN A O 1
ATOM 783 N N . ALA A 1 90 ? -16.201 -2.348 14.594 1.00 94.75 90 ALA A N 1
ATOM 784 C CA . ALA A 1 90 ? -15.028 -1.623 15.074 1.00 94.75 90 ALA A CA 1
ATOM 785 C C . ALA A 1 90 ? -13.776 -2.516 15.072 1.00 94.75 90 ALA A C 1
ATOM 787 O O . ALA A 1 90 ? -12.758 -2.141 14.493 1.00 94.75 90 ALA A O 1
ATOM 788 N N . ILE A 1 91 ? -13.858 -3.720 15.655 1.00 97.75 91 ILE A N 1
ATOM 789 C CA . ILE A 1 91 ? -12.754 -4.694 15.657 1.00 97.75 91 ILE A CA 1
ATOM 790 C C . ILE A 1 91 ? -12.324 -5.030 14.234 1.00 97.75 91 ILE A C 1
ATOM 792 O O . ILE A 1 91 ? -11.138 -4.921 13.933 1.00 97.75 91 ILE A O 1
ATOM 796 N N . ALA A 1 92 ? -13.268 -5.375 13.354 1.00 97.31 92 ALA A N 1
ATOM 797 C CA . ALA A 1 92 ? -12.950 -5.763 11.982 1.00 97.31 92 ALA A CA 1
ATOM 798 C C . ALA A 1 92 ? -12.169 -4.665 11.238 1.00 97.31 92 ALA A C 1
ATOM 800 O O . ALA A 1 92 ? -11.251 -4.949 10.468 1.00 97.31 92 ALA A O 1
ATOM 801 N N . HIS A 1 93 ? -12.506 -3.397 11.473 1.00 94.69 93 HIS A N 1
ATOM 802 C CA . HIS A 1 93 ? -11.808 -2.276 10.857 1.00 94.69 93 HIS A CA 1
ATOM 803 C C . HIS A 1 93 ? -10.476 -1.937 11.531 1.00 94.69 93 HIS A C 1
ATOM 805 O O . HIS A 1 93 ? -9.522 -1.626 10.820 1.00 94.69 93 HIS A O 1
ATOM 811 N N . TYR A 1 94 ? -10.347 -2.066 12.853 1.00 95.50 94 TYR A N 1
ATOM 812 C CA . TYR A 1 94 ? -9.038 -1.949 13.498 1.00 95.50 94 TYR A CA 1
ATOM 813 C C . TYR A 1 94 ? -8.082 -3.069 13.055 1.00 95.50 94 TYR A C 1
ATOM 815 O O . TYR A 1 94 ? -6.913 -2.793 12.802 1.00 95.50 94 TYR A O 1
ATOM 823 N N . GLU A 1 95 ? -8.564 -4.309 12.910 1.00 97.38 95 GLU A N 1
ATOM 824 C CA . GLU A 1 95 ? -7.785 -5.439 12.378 1.00 97.38 95 GLU A CA 1
ATOM 825 C C . GLU A 1 95 ? -7.296 -5.144 10.952 1.00 97.38 95 GLU A C 1
ATOM 827 O O . GLU A 1 95 ? -6.122 -5.338 10.642 1.00 97.38 95 GLU A O 1
ATOM 832 N N . LYS A 1 96 ? -8.158 -4.586 10.092 1.00 96.12 96 LYS A N 1
ATOM 833 C CA . LYS A 1 96 ? -7.744 -4.127 8.758 1.00 96.12 96 LYS A CA 1
ATOM 834 C C . LYS A 1 96 ? -6.722 -2.994 8.830 1.00 96.12 96 LYS A C 1
ATOM 836 O O . LYS A 1 96 ? -5.780 -2.990 8.048 1.00 96.12 96 LYS A O 1
ATOM 841 N N . ALA A 1 97 ? -6.866 -2.055 9.763 1.00 88.50 97 ALA A N 1
ATOM 842 C CA . ALA A 1 97 ? -5.908 -0.967 9.922 1.00 88.50 97 ALA A CA 1
ATOM 843 C C . ALA A 1 97 ? -4.500 -1.488 10.264 1.00 88.50 97 ALA A C 1
ATOM 845 O O . ALA A 1 97 ? -3.535 -1.079 9.620 1.00 88.50 97 ALA A O 1
ATOM 846 N N . VAL A 1 98 ? -4.384 -2.428 11.210 1.00 92.81 98 VAL A N 1
ATOM 847 C CA . VAL A 1 98 ? -3.087 -3.033 11.580 1.00 92.81 98 VAL A CA 1
ATOM 848 C C . VAL A 1 98 ? -2.560 -4.010 10.529 1.00 92.81 98 VAL A C 1
ATOM 850 O O . VAL A 1 98 ? -1.359 -4.249 10.454 1.00 92.81 98 VAL A O 1
ATOM 853 N N . PHE A 1 99 ? -3.438 -4.587 9.707 1.00 94.31 99 PHE A N 1
ATOM 854 C CA . PHE A 1 99 ? -3.020 -5.390 8.561 1.00 94.31 99 PHE A CA 1
ATOM 855 C C . PHE A 1 99 ? -2.339 -4.527 7.494 1.00 94.31 99 PHE A C 1
ATOM 857 O O . PHE A 1 99 ? -1.338 -4.945 6.929 1.00 94.31 99 PHE A O 1
ATOM 864 N N . GLN A 1 100 ? -2.864 -3.326 7.238 1.00 88.00 100 GLN A N 1
ATOM 865 C CA . GLN A 1 100 ? -2.286 -2.409 6.255 1.00 88.00 100 GLN A CA 1
ATOM 866 C C . GLN A 1 100 ? -1.033 -1.701 6.792 1.00 88.00 100 GLN A C 1
ATOM 868 O O . GLN A 1 100 ? -0.037 -1.601 6.091 1.00 88.00 100 GLN A O 1
ATOM 873 N N . ASP A 1 101 ? -1.056 -1.250 8.047 1.00 86.44 101 ASP A N 1
ATOM 874 C CA . ASP A 1 101 ? 0.110 -0.692 8.737 1.00 86.44 101 ASP A CA 1
ATOM 875 C C . ASP A 1 101 ? 0.323 -1.443 10.049 1.00 86.44 101 ASP A C 1
ATOM 877 O O . ASP A 1 101 ? -0.322 -1.189 11.070 1.00 86.44 101 ASP A O 1
ATOM 881 N N . HIS A 1 102 ? 1.276 -2.365 10.002 1.00 87.50 102 HIS A N 1
ATOM 882 C CA . HIS A 1 102 ? 1.687 -3.228 11.102 1.00 87.50 102 HIS A CA 1
ATOM 883 C C . HIS A 1 102 ? 2.227 -2.496 12.334 1.00 87.50 102 HIS A C 1
ATOM 885 O O . HIS A 1 102 ? 2.454 -3.143 13.358 1.00 87.50 102 HIS A O 1
ATOM 891 N N . LEU A 1 103 ? 2.471 -1.187 12.238 1.00 83.94 103 LEU A N 1
ATOM 892 C CA . LEU A 1 103 ? 2.943 -0.338 13.325 1.00 83.94 103 LEU A CA 1
ATOM 893 C C . LEU A 1 103 ? 1.893 0.700 13.746 1.00 83.94 103 LEU A C 1
ATOM 895 O O . LEU A 1 103 ? 2.213 1.590 14.536 1.00 83.94 103 LEU A O 1
ATOM 899 N N . ASN A 1 104 ? 0.639 0.583 13.285 1.00 80.69 104 ASN A N 1
ATOM 900 C CA . ASN A 1 104 ? -0.441 1.496 13.658 1.00 80.69 104 ASN A CA 1
ATOM 901 C C . ASN A 1 104 ? -0.787 1.368 15.152 1.00 80.69 104 ASN A C 1
ATOM 903 O O . ASN A 1 104 ? -1.680 0.624 15.573 1.00 80.69 104 ASN A O 1
ATOM 907 N N . GLN A 1 105 ? -0.066 2.133 15.970 1.00 80.62 105 GLN A N 1
ATOM 908 C CA . GLN A 1 105 ? -0.119 2.081 17.427 1.00 80.62 105 GLN A CA 1
ATOM 909 C C . GLN A 1 105 ? -1.528 2.329 17.968 1.00 80.62 105 GLN A C 1
ATOM 911 O O . GLN A 1 105 ? -1.966 1.640 18.891 1.00 80.62 105 GLN A O 1
ATOM 916 N N . LYS A 1 106 ? -2.265 3.281 17.382 1.00 79.88 106 LYS A N 1
ATOM 917 C CA . LYS A 1 106 ? -3.619 3.609 17.836 1.00 79.88 106 LYS A CA 1
ATOM 918 C C . LYS A 1 106 ? -4.569 2.433 17.616 1.00 79.88 106 LYS A C 1
ATOM 920 O O . LYS A 1 106 ? -5.278 2.057 18.549 1.00 79.88 106 LYS A O 1
ATOM 925 N N . ALA A 1 107 ? -4.547 1.817 16.434 1.00 86.44 107 ALA A N 1
ATOM 926 C CA . ALA A 1 107 ? -5.374 0.648 16.147 1.00 86.44 107 ALA A CA 1
ATOM 927 C C . ALA A 1 107 ? -5.030 -0.532 17.074 1.00 86.44 107 ALA A C 1
ATOM 929 O O . ALA A 1 107 ? -5.931 -1.151 17.641 1.00 86.44 107 ALA A O 1
ATOM 930 N N . HIS A 1 108 ? -3.743 -0.778 17.332 1.00 87.25 108 HIS A N 1
ATOM 931 C CA . HIS A 1 108 ? -3.306 -1.802 18.282 1.00 87.25 108 HIS A CA 1
ATOM 932 C C . HIS A 1 108 ? -3.826 -1.571 19.710 1.00 87.25 108 HIS A C 1
ATOM 934 O O . HIS A 1 108 ? -4.372 -2.492 20.319 1.00 87.25 108 HIS A O 1
ATOM 940 N N . ILE A 1 109 ? -3.704 -0.350 20.243 1.00 82.62 109 ILE A N 1
ATOM 941 C CA . ILE A 1 109 ? -4.207 -0.002 21.583 1.00 82.62 109 ILE A CA 1
ATOM 942 C C . ILE A 1 109 ? -5.726 -0.207 21.660 1.00 82.62 109 ILE A C 1
ATOM 944 O O . ILE A 1 109 ? -6.240 -0.759 22.638 1.00 82.62 109 ILE A O 1
ATOM 948 N N . ARG A 1 110 ? -6.461 0.204 20.619 1.00 88.12 110 ARG A N 1
ATOM 949 C CA . ARG A 1 110 ? -7.915 0.018 20.548 1.00 88.12 110 ARG A CA 1
ATOM 950 C C . ARG A 1 110 ? -8.310 -1.456 20.518 1.00 88.12 110 ARG A C 1
ATOM 952 O O . ARG A 1 110 ? -9.205 -1.836 21.273 1.00 88.12 110 ARG A O 1
ATOM 959 N N . LEU A 1 111 ? -7.613 -2.289 19.740 1.00 94.25 111 LEU A N 1
ATOM 960 C CA . LEU A 1 111 ? -7.830 -3.739 19.717 1.00 94.25 111 LEU A CA 1
ATOM 961 C C . LEU A 1 111 ? -7.583 -4.379 21.080 1.00 94.25 111 LEU A C 1
ATOM 963 O O . LEU A 1 111 ? -8.434 -5.122 21.553 1.00 94.25 111 LEU A O 1
ATOM 967 N N . ILE A 1 112 ? -6.473 -4.055 21.750 1.00 86.25 112 ILE A N 1
ATOM 968 C CA . ILE A 1 112 ? -6.161 -4.580 23.091 1.00 86.25 112 ILE A CA 1
ATOM 969 C C . ILE A 1 112 ? -7.300 -4.267 24.068 1.00 86.25 112 ILE A C 1
ATOM 971 O O . ILE A 1 112 ? -7.787 -5.154 24.772 1.00 86.25 112 ILE A O 1
ATOM 975 N N . ASN A 1 113 ? -7.761 -3.015 24.085 1.00 84.50 113 ASN A N 1
ATOM 976 C CA . ASN A 1 113 ? -8.841 -2.586 24.967 1.00 84.50 113 ASN A CA 1
ATOM 977 C C . ASN A 1 113 ? -10.169 -3.285 24.657 1.00 84.50 113 ASN A C 1
ATOM 979 O O . ASN A 1 113 ? -10.844 -3.735 25.583 1.00 84.50 113 ASN A O 1
ATOM 983 N N . LEU A 1 114 ? -10.528 -3.412 23.378 1.00 91.44 114 LEU A N 1
ATOM 984 C CA . LEU A 1 114 ? -11.751 -4.089 22.948 1.00 91.44 114 LEU A CA 1
ATOM 985 C C . LEU A 1 114 ? -11.710 -5.592 23.223 1.00 91.44 114 LEU A C 1
ATOM 987 O O . LEU A 1 114 ? -12.664 -6.130 23.777 1.00 91.44 114 LEU A O 1
ATOM 991 N N . TYR A 1 115 ? -10.604 -6.264 22.905 1.00 91.62 115 TYR A N 1
ATOM 992 C CA . TYR A 1 115 ? -10.437 -7.691 23.173 1.00 91.62 115 TYR A CA 1
ATOM 993 C C . TYR A 1 115 ? -10.532 -8.000 24.661 1.00 91.62 115 TYR A C 1
ATOM 995 O O . TYR A 1 115 ? -11.224 -8.943 25.036 1.00 91.62 115 TYR A O 1
ATOM 1003 N N . ARG A 1 116 ? -9.922 -7.166 25.512 1.00 85.31 116 ARG A N 1
ATOM 1004 C CA . ARG A 1 116 ? -10.069 -7.267 26.967 1.00 85.31 116 ARG A CA 1
ATOM 1005 C C . ARG A 1 116 ? -11.519 -7.060 27.403 1.00 85.31 116 ARG A C 1
ATOM 1007 O O . ARG A 1 116 ? -12.047 -7.876 28.147 1.00 85.31 116 ARG A O 1
ATOM 1014 N N . LYS A 1 117 ? -12.164 -5.987 26.929 1.00 87.56 117 LYS A N 1
ATOM 1015 C CA . LYS A 1 117 ? -13.549 -5.637 27.289 1.00 87.56 117 LYS A CA 1
ATOM 1016 C C . LYS A 1 117 ? -14.545 -6.743 26.928 1.00 87.56 117 LYS A C 1
ATOM 1018 O O . LYS A 1 117 ? -15.488 -6.968 27.674 1.00 87.56 117 LYS A O 1
ATOM 1023 N N . LEU A 1 118 ? -14.340 -7.414 25.796 1.00 91.94 118 LEU A N 1
ATOM 1024 C CA . LEU A 1 118 ? -15.234 -8.453 25.279 1.00 91.94 118 LEU A CA 1
ATOM 1025 C C . LEU A 1 118 ? -14.824 -9.882 25.679 1.00 91.94 118 LEU A C 1
ATOM 1027 O O . LEU A 1 118 ? -15.429 -10.837 25.202 1.00 91.94 118 LEU A O 1
ATOM 1031 N N . GLY A 1 119 ? -13.788 -10.055 26.507 1.00 88.12 119 GLY A N 1
ATOM 1032 C CA . GLY A 1 119 ? -13.325 -11.378 26.941 1.00 88.12 119 GLY A CA 1
ATOM 1033 C C . GLY A 1 119 ? -12.676 -12.230 25.840 1.00 88.12 119 GLY A C 1
ATOM 1034 O O . GLY A 1 119 ? -12.588 -13.450 25.973 1.00 88.12 119 GLY A O 1
ATOM 1035 N N . LEU A 1 120 ? -12.192 -11.617 24.753 1.00 91.75 120 LEU A N 1
ATOM 1036 C CA . LEU A 1 120 ? -11.496 -12.299 23.652 1.00 91.75 120 LEU A CA 1
ATOM 1037 C C . LEU A 1 120 ? -10.030 -12.574 24.027 1.00 91.75 120 LEU A C 1
ATOM 1039 O O . LEU A 1 120 ? -9.098 -12.020 23.441 1.00 91.75 120 LEU A O 1
ATOM 1043 N N . ASN A 1 121 ? -9.831 -13.426 25.034 1.00 81.44 121 ASN A N 1
ATOM 1044 C CA . ASN A 1 121 ? -8.556 -13.609 25.736 1.00 81.44 121 ASN A CA 1
ATOM 1045 C C . ASN A 1 121 ? -7.389 -14.022 24.826 1.00 81.44 121 ASN A C 1
ATOM 1047 O O . ASN A 1 121 ? -6.285 -13.501 24.979 1.00 81.44 121 ASN A O 1
ATOM 1051 N N . GLU A 1 122 ? -7.622 -14.914 23.862 1.00 89.00 122 GLU A N 1
ATOM 1052 C CA . GLU A 1 122 ? -6.587 -15.341 22.910 1.00 89.00 122 GLU A CA 1
ATOM 1053 C C . GLU A 1 122 ? -6.148 -14.190 21.998 1.00 89.00 122 GLU A C 1
ATOM 1055 O O . GLU A 1 122 ? -4.958 -13.891 21.888 1.00 89.00 122 GLU A O 1
ATOM 1060 N N . LYS A 1 123 ? -7.107 -13.461 21.408 1.00 89.81 123 LYS A N 1
ATOM 1061 C CA . LYS A 1 123 ? -6.808 -12.286 20.576 1.00 89.81 123 LYS A CA 1
ATOM 1062 C C . LYS A 1 123 ? -6.092 -11.197 21.376 1.00 89.81 123 LYS A C 1
ATOM 1064 O O . LYS A 1 123 ? -5.130 -10.613 20.886 1.00 89.81 123 LYS A O 1
ATOM 1069 N N . PHE A 1 124 ? -6.516 -10.960 22.616 1.00 80.44 124 PHE A N 1
ATOM 1070 C CA . PHE A 1 124 ? -5.869 -10.027 23.536 1.00 80.44 124 PHE A CA 1
ATOM 1071 C C . PHE A 1 124 ? -4.396 -10.385 23.792 1.00 80.44 124 PHE A C 1
ATOM 1073 O O . PHE A 1 124 ? -3.523 -9.539 23.592 1.00 80.44 124 PHE A O 1
ATOM 1080 N N . LYS A 1 125 ? -4.105 -11.635 24.181 1.00 77.56 125 LYS A N 1
ATOM 1081 C CA . LYS A 1 125 ? -2.733 -12.109 24.436 1.00 77.56 125 LYS A CA 1
ATOM 1082 C C . LYS A 1 125 ? -1.860 -12.007 23.189 1.00 77.56 125 LYS A C 1
ATOM 1084 O O . LYS A 1 125 ? -0.755 -11.472 23.258 1.00 77.56 125 LYS A O 1
ATOM 1089 N N . ASN A 1 126 ? -2.370 -12.464 22.046 1.00 85.31 126 ASN A N 1
ATOM 1090 C CA . ASN A 1 126 ? -1.654 -12.391 20.775 1.00 85.31 126 ASN A CA 1
ATOM 1091 C C . ASN A 1 126 ? -1.325 -10.943 20.406 1.00 85.31 126 ASN A C 1
ATOM 1093 O O . ASN A 1 126 ? -0.195 -10.641 20.021 1.00 85.31 126 ASN A O 1
ATOM 1097 N N . GLN A 1 127 ? -2.284 -10.034 20.594 1.00 86.44 127 GLN A N 1
ATOM 1098 C CA . GLN A 1 127 ? -2.090 -8.627 20.287 1.00 86.44 127 GLN A CA 1
ATOM 1099 C C . GLN A 1 127 ? -1.062 -7.956 21.209 1.00 86.44 127 GLN A C 1
ATOM 1101 O O . GLN A 1 127 ? -0.246 -7.169 20.728 1.00 86.44 127 GLN A O 1
ATOM 1106 N N . LEU A 1 128 ? -1.057 -8.285 22.506 1.00 77.56 128 LEU A N 1
ATOM 1107 C CA . LEU A 1 128 ? -0.044 -7.808 23.453 1.00 77.56 128 LEU A CA 1
ATOM 1108 C C . LEU A 1 128 ? 1.355 -8.318 23.106 1.00 77.56 128 LEU A C 1
ATOM 1110 O O . LEU A 1 128 ? 2.293 -7.524 23.042 1.00 77.56 128 LEU A O 1
ATOM 1114 N N . ASN A 1 129 ? 1.489 -9.619 22.835 1.00 77.56 129 ASN A N 1
ATOM 1115 C CA . ASN A 1 129 ? 2.763 -10.231 22.458 1.00 77.56 129 ASN A CA 1
ATOM 1116 C C . ASN A 1 129 ? 3.338 -9.585 21.194 1.00 77.56 129 ASN A C 1
ATOM 1118 O O . ASN A 1 129 ? 4.533 -9.296 21.128 1.00 77.56 129 ASN A O 1
ATOM 1122 N N . TYR A 1 130 ? 2.478 -9.306 20.211 1.00 84.44 130 TYR A N 1
ATOM 1123 C CA . TYR A 1 130 ? 2.860 -8.586 19.005 1.00 84.44 130 TYR A CA 1
ATOM 1124 C C . TYR A 1 130 ? 3.388 -7.180 19.331 1.00 84.44 130 TYR A C 1
ATOM 1126 O O . TYR A 1 130 ? 4.514 -6.840 18.965 1.00 84.44 130 TYR A O 1
ATOM 1134 N N . CYS A 1 131 ? 2.626 -6.380 20.083 1.00 79.88 131 CYS A N 1
ATOM 1135 C CA . CYS A 1 131 ? 3.032 -5.021 20.448 1.00 79.88 131 CYS A CA 1
ATOM 1136 C C . CYS A 1 131 ? 4.341 -4.984 21.249 1.00 79.88 131 CYS A C 1
ATOM 1138 O O . CYS A 1 131 ? 5.167 -4.101 21.013 1.00 79.88 131 CYS A O 1
ATOM 1140 N N . ALA A 1 132 ? 4.547 -5.947 22.153 1.00 72.62 132 ALA A N 1
ATOM 1141 C CA . ALA A 1 132 ? 5.772 -6.082 22.936 1.00 72.62 132 ALA A CA 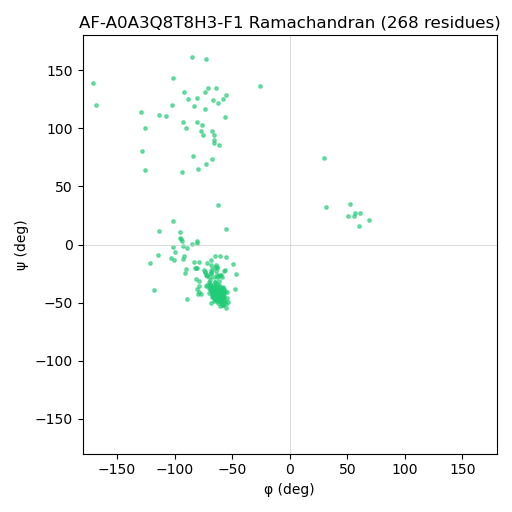1
ATOM 1142 C C . ALA A 1 132 ? 6.980 -6.413 22.047 1.00 72.62 132 ALA A C 1
ATOM 1144 O O . ALA A 1 132 ? 8.016 -5.754 22.140 1.00 72.62 132 ALA A O 1
ATOM 1145 N N . ARG A 1 133 ? 6.832 -7.378 21.129 1.00 77.31 133 ARG A N 1
ATOM 1146 C CA . ARG A 1 133 ? 7.887 -7.779 20.186 1.00 77.31 133 ARG A CA 1
ATOM 1147 C C . ARG A 1 133 ? 8.346 -6.620 19.300 1.00 77.31 133 ARG A C 1
ATOM 1149 O O . ARG A 1 133 ? 9.543 -6.462 19.079 1.00 77.31 133 ARG A O 1
ATOM 1156 N N . PHE A 1 134 ? 7.406 -5.819 18.803 1.00 74.94 134 PHE A N 1
ATOM 1157 C CA . PHE A 1 134 ? 7.684 -4.723 17.869 1.00 74.94 134 PHE A CA 1
ATOM 1158 C C . PHE A 1 134 ? 7.847 -3.354 18.543 1.00 74.94 134 PHE A C 1
ATOM 1160 O O . PHE A 1 134 ? 8.009 -2.353 17.850 1.00 74.94 134 PHE A O 1
ATOM 1167 N N . LYS A 1 135 ? 7.840 -3.292 19.884 1.00 79.69 135 LYS A N 1
ATOM 1168 C CA . LYS A 1 135 ? 7.980 -2.050 20.668 1.00 79.69 135 LYS A CA 1
ATOM 1169 C C . LYS A 1 135 ? 6.981 -0.957 20.248 1.00 79.69 135 LYS A C 1
ATOM 1171 O O . LYS A 1 135 ? 7.300 0.229 20.275 1.00 79.69 135 LYS A O 1
ATOM 1176 N N . ILE A 1 136 ? 5.769 -1.362 19.859 1.00 68.38 136 ILE A N 1
ATOM 1177 C CA . ILE A 1 136 ? 4.713 -0.467 19.349 1.00 68.38 136 ILE A CA 1
ATOM 1178 C C . ILE A 1 136 ? 4.132 0.398 20.475 1.00 68.38 136 ILE A C 1
ATOM 1180 O O . ILE A 1 136 ? 3.684 1.513 20.233 1.00 68.38 136 ILE A O 1
ATOM 1184 N N . ALA A 1 137 ? 4.178 -0.084 21.717 1.00 56.78 137 ALA A N 1
ATOM 1185 C CA . ALA A 1 137 ? 3.765 0.672 22.890 1.00 56.78 137 ALA A CA 1
ATOM 1186 C C . ALA A 1 137 ? 4.869 0.620 23.952 1.00 56.78 137 ALA A C 1
ATOM 1188 O O . ALA A 1 137 ? 5.153 -0.439 24.505 1.00 56.78 137 ALA A O 1
ATOM 1189 N N . ASN A 1 138 ? 5.481 1.768 24.256 1.00 51.72 138 ASN A N 1
ATOM 1190 C CA . ASN A 1 138 ? 6.171 1.934 25.534 1.00 51.72 138 ASN A CA 1
ATOM 1191 C C . ASN A 1 138 ? 5.101 2.007 26.632 1.00 51.72 138 ASN A C 1
ATOM 1193 O O . ASN A 1 138 ? 4.108 2.716 26.471 1.00 51.72 138 ASN A O 1
ATOM 1197 N N . ASN A 1 139 ? 5.308 1.287 27.736 1.00 40.97 139 ASN A N 1
ATOM 1198 C CA . ASN A 1 139 ? 4.310 1.004 28.781 1.00 40.97 139 ASN A CA 1
ATOM 1199 C C . ASN A 1 139 ? 3.619 2.232 29.426 1.00 40.97 139 ASN A C 1
ATOM 1201 O O . ASN A 1 139 ? 2.625 2.053 30.118 1.00 40.97 139 ASN A O 1
ATOM 1205 N N . ALA A 1 140 ? 4.084 3.462 29.181 1.00 35.69 140 ALA A N 1
ATOM 1206 C CA . ALA A 1 140 ? 3.459 4.703 29.656 1.00 35.69 140 ALA A CA 1
ATOM 1207 C C . ALA A 1 140 ? 2.452 5.340 28.665 1.00 35.69 140 ALA A C 1
ATOM 1209 O O . ALA A 1 140 ? 1.706 6.236 29.038 1.00 35.69 140 ALA A O 1
ATOM 1210 N N . ALA A 1 141 ? 2.405 4.890 27.404 1.00 41.38 141 ALA A N 1
ATOM 1211 C CA . ALA A 1 141 ? 1.663 5.544 26.314 1.00 41.38 141 ALA A CA 1
ATOM 1212 C C . ALA A 1 141 ? 0.230 5.017 26.095 1.00 41.38 141 ALA A C 1
ATOM 1214 O O . ALA A 1 141 ? -0.448 5.440 25.159 1.00 41.38 141 ALA A O 1
ATOM 1215 N N . ILE A 1 142 ? -0.241 4.076 26.922 1.00 40.59 142 ILE A N 1
ATOM 1216 C CA . ILE A 1 142 ? -1.590 3.496 26.784 1.00 40.59 142 ILE A CA 1
ATOM 1217 C C . ILE A 1 142 ? -2.686 4.534 27.105 1.00 40.59 142 ILE A C 1
ATOM 1219 O O . ILE A 1 142 ? -3.815 4.376 26.642 1.00 40.59 142 ILE A O 1
ATOM 1223 N N . GLU A 1 143 ? -2.354 5.634 27.790 1.00 34.94 143 GLU A N 1
ATOM 1224 C CA . GLU A 1 143 ? -3.309 6.710 28.102 1.00 34.94 143 GLU A CA 1
ATOM 1225 C C . GLU A 1 143 ? -3.176 7.968 27.240 1.00 34.94 143 GLU A C 1
ATOM 1227 O O . GLU A 1 143 ? -4.071 8.806 27.235 1.00 34.94 143 GLU A O 1
ATOM 1232 N N . THR A 1 144 ? -2.112 8.132 26.463 1.00 42.94 144 THR A N 1
ATOM 1233 C CA . THR A 1 144 ? -1.942 9.312 25.604 1.00 42.94 144 THR A CA 1
ATOM 1234 C C . THR A 1 144 ? -0.795 9.036 24.652 1.00 42.94 144 THR A C 1
ATOM 1236 O O . THR A 1 144 ? 0.306 8.801 25.127 1.00 42.94 144 THR A O 1
ATOM 1239 N N . ILE A 1 145 ? -1.023 9.060 23.333 1.00 36.22 145 ILE A N 1
ATOM 1240 C CA . ILE A 1 145 ? -0.042 9.560 22.356 1.00 36.22 145 ILE A CA 1
ATOM 1241 C C . ILE A 1 145 ? -0.660 9.684 20.958 1.00 36.22 145 ILE A C 1
ATOM 1243 O O . ILE A 1 145 ? -1.467 8.876 20.496 1.00 36.22 145 ILE A O 1
ATOM 1247 N N . SER A 1 146 ? -0.265 10.800 20.357 1.00 36.84 146 SER A N 1
ATOM 1248 C CA . SER A 1 146 ? -0.695 11.461 19.140 1.00 36.84 146 SER A CA 1
ATOM 1249 C C . SER A 1 146 ? -0.016 10.917 17.874 1.00 36.84 146 SER A C 1
ATOM 1251 O O . SER A 1 146 ? 1.056 10.320 17.900 1.00 36.84 146 SER A O 1
ATOM 1253 N N . TYR A 1 147 ? -0.650 11.216 16.741 1.00 36.81 147 TYR A N 1
ATOM 1254 C CA . TYR A 1 147 ? -0.312 10.925 15.338 1.00 36.81 147 TYR A CA 1
ATOM 1255 C C . TYR A 1 147 ? 1.080 11.386 14.819 1.00 36.81 147 TYR A C 1
ATOM 1257 O O . TYR A 1 147 ? 1.315 11.403 13.612 1.00 36.81 147 TYR A O 1
ATOM 1265 N N . GLN A 1 148 ? 2.023 11.782 15.678 1.00 38.81 148 GLN A N 1
ATOM 1266 C CA . GLN A 1 148 ? 3.183 12.593 15.277 1.00 38.81 148 GLN A CA 1
ATOM 1267 C C . GLN A 1 148 ? 4.276 11.869 14.472 1.00 38.81 148 GLN A C 1
ATOM 1269 O O . GLN A 1 148 ? 5.009 12.531 13.741 1.00 38.81 148 GLN A O 1
ATOM 1274 N N . ARG A 1 149 ? 4.412 10.538 14.555 1.00 39.31 149 ARG A N 1
ATOM 1275 C CA . ARG A 1 149 ? 5.558 9.845 13.931 1.00 39.31 149 ARG A CA 1
ATOM 1276 C C . ARG A 1 149 ? 5.397 9.620 12.419 1.00 39.31 149 ARG A C 1
ATOM 1278 O O . ARG A 1 149 ? 6.326 9.915 11.677 1.00 39.31 149 ARG A O 1
ATOM 1285 N N . ASN A 1 150 ? 4.208 9.220 11.961 1.00 45.88 150 ASN A N 1
ATOM 1286 C CA . ASN A 1 150 ? 3.944 8.959 10.533 1.00 45.88 150 ASN A CA 1
ATOM 1287 C C . ASN A 1 150 ? 3.681 10.245 9.726 1.00 45.88 150 ASN A C 1
ATOM 1289 O O . ASN A 1 150 ? 3.861 10.270 8.511 1.00 45.88 150 ASN A O 1
ATOM 1293 N N . PHE A 1 151 ? 3.309 11.345 10.393 1.00 41.25 151 PHE A N 1
ATOM 1294 C CA . PHE A 1 151 ? 3.125 12.637 9.729 1.00 41.25 151 PHE A CA 1
ATOM 1295 C C . PHE A 1 151 ? 4.459 13.247 9.276 1.00 41.25 151 PHE A C 1
ATOM 1297 O O . PHE A 1 151 ? 4.511 13.886 8.233 1.00 41.25 151 PHE A O 1
ATOM 1304 N N . ASN A 1 152 ? 5.556 13.005 9.999 1.00 40.88 152 ASN A N 1
ATOM 1305 C CA . ASN A 1 152 ? 6.873 13.525 9.622 1.00 40.88 152 ASN A CA 1
ATOM 1306 C C . ASN A 1 152 ? 7.434 12.850 8.362 1.00 40.88 152 ASN A C 1
ATOM 1308 O O . ASN A 1 152 ? 7.997 13.544 7.524 1.00 40.88 152 ASN A O 1
ATOM 1312 N N . GLU A 1 153 ? 7.224 11.543 8.175 1.00 43.38 153 GLU A N 1
ATOM 1313 C CA . GLU A 1 153 ? 7.591 10.849 6.928 1.00 43.38 153 GLU A CA 1
ATOM 1314 C C . GLU A 1 153 ? 6.737 11.319 5.742 1.00 43.38 153 GLU A C 1
ATOM 1316 O O . GLU A 1 153 ? 7.248 11.511 4.639 1.00 43.38 153 GLU A O 1
ATOM 1321 N N . PHE A 1 154 ? 5.453 11.596 5.980 1.00 39.88 154 PHE A N 1
ATOM 1322 C CA . PHE A 1 154 ? 4.563 12.211 4.995 1.00 39.88 154 PHE A CA 1
ATOM 1323 C C . PHE A 1 154 ? 4.965 13.659 4.653 1.00 39.88 154 PHE A C 1
ATOM 1325 O O . PHE A 1 154 ? 4.925 14.052 3.490 1.00 39.88 154 PHE A O 1
ATOM 1332 N N . ILE A 1 155 ? 5.413 14.452 5.630 1.00 42.00 155 ILE A N 1
ATOM 1333 C CA . ILE A 1 155 ? 5.918 15.818 5.422 1.00 42.00 155 ILE A CA 1
ATOM 1334 C C . ILE A 1 155 ? 7.271 15.809 4.697 1.00 42.00 155 ILE A C 1
ATOM 1336 O O . ILE A 1 155 ? 7.463 16.602 3.778 1.00 42.00 155 ILE A O 1
ATOM 1340 N N . GLU A 1 156 ? 8.190 14.906 5.045 1.00 44.38 156 GLU A N 1
ATOM 1341 C CA . GLU A 1 156 ? 9.436 14.662 4.298 1.00 44.38 156 GLU A CA 1
ATOM 1342 C C . GLU A 1 156 ? 9.139 14.251 2.848 1.00 44.38 156 GLU A C 1
ATOM 1344 O O . GLU A 1 156 ? 9.769 14.741 1.914 1.00 44.38 156 GLU A O 1
ATOM 1349 N N . TYR A 1 157 ? 8.116 13.422 2.638 1.00 41.00 157 TYR A N 1
ATOM 1350 C CA . TYR A 1 157 ? 7.622 13.041 1.319 1.00 41.00 157 TYR A CA 1
ATOM 1351 C C . TYR A 1 157 ? 7.027 14.222 0.537 1.00 41.00 157 TYR A C 1
ATOM 1353 O O . TYR A 1 157 ? 7.363 14.398 -0.632 1.00 41.00 157 TYR A O 1
ATOM 1361 N N . LEU A 1 158 ? 6.201 15.070 1.161 1.00 35.53 158 LEU A N 1
ATOM 1362 C CA . LEU A 1 158 ? 5.659 16.278 0.528 1.00 35.53 158 LEU A CA 1
ATOM 1363 C C . LEU A 1 158 ? 6.770 17.276 0.172 1.00 35.53 158 LEU A C 1
ATOM 1365 O O . LEU A 1 158 ? 6.734 17.868 -0.908 1.00 35.53 158 LEU A O 1
ATOM 1369 N N . LYS A 1 159 ? 7.788 17.422 1.028 1.00 40.72 159 LYS A N 1
ATOM 1370 C CA . LYS A 1 159 ? 8.990 18.226 0.753 1.00 40.72 159 LYS A CA 1
ATOM 1371 C C . LYS A 1 159 ? 9.803 17.652 -0.410 1.00 40.72 159 LYS A C 1
ATOM 1373 O O . LYS A 1 159 ? 10.168 18.398 -1.314 1.00 40.72 159 LYS A O 1
ATOM 1378 N N . PHE A 1 160 ? 10.019 16.335 -0.429 1.00 38.81 160 PHE A N 1
ATOM 1379 C CA . PHE A 1 160 ? 10.727 15.625 -1.498 1.00 38.81 160 PHE A CA 1
ATOM 1380 C C . PHE A 1 160 ? 9.987 15.686 -2.844 1.00 38.81 160 PHE A C 1
ATOM 1382 O O . PHE A 1 160 ? 10.618 15.822 -3.887 1.00 38.81 160 PHE A O 1
ATOM 1389 N N . ALA A 1 161 ? 8.655 15.582 -2.836 1.00 32.44 161 ALA A N 1
ATOM 1390 C CA . ALA A 1 161 ? 7.840 15.487 -4.045 1.00 32.44 161 ALA A CA 1
ATOM 1391 C C . ALA A 1 161 ? 7.536 16.836 -4.710 1.00 32.44 161 ALA A C 1
ATOM 1393 O O . ALA A 1 161 ? 7.168 16.843 -5.882 1.00 32.44 161 ALA A O 1
ATOM 1394 N N . THR A 1 162 ? 7.651 17.960 -3.994 1.00 34.66 162 THR A N 1
ATOM 1395 C CA . THR A 1 162 ? 7.159 19.249 -4.513 1.00 34.66 162 THR A CA 1
ATOM 1396 C C . THR A 1 162 ? 8.193 20.355 -4.638 1.00 34.66 162 THR A C 1
ATOM 1398 O O . THR A 1 162 ? 7.856 21.341 -5.281 1.00 34.66 162 THR A O 1
ATOM 1401 N N . ASN A 1 163 ? 9.370 20.255 -3.999 1.00 39.66 163 ASN A N 1
ATOM 1402 C CA . ASN A 1 163 ? 10.390 21.317 -3.876 1.00 39.66 163 ASN A CA 1
ATOM 1403 C C . ASN A 1 163 ? 9.821 22.756 -3.827 1.00 39.66 163 ASN A C 1
ATOM 1405 O O . ASN A 1 163 ? 10.406 23.724 -4.317 1.00 39.66 163 ASN A O 1
ATOM 1409 N N . SER A 1 164 ? 8.628 22.902 -3.244 1.00 33.41 164 SER A N 1
ATOM 1410 C CA . SER A 1 164 ? 7.861 24.128 -3.354 1.00 33.41 164 SER A CA 1
ATOM 1411 C C . SER A 1 164 ? 8.225 24.999 -2.166 1.00 33.41 164 SER A C 1
ATOM 1413 O O . SER A 1 164 ? 8.180 24.566 -1.011 1.00 33.41 164 SER A O 1
ATOM 1415 N N . LYS A 1 165 ? 8.531 26.271 -2.434 1.00 33.25 165 LYS A N 1
ATOM 1416 C CA . LYS A 1 165 ? 8.742 27.313 -1.411 1.00 33.25 165 LYS A CA 1
ATOM 1417 C C . LYS A 1 165 ? 7.624 27.373 -0.349 1.00 33.25 165 LYS A C 1
ATOM 1419 O O . LYS A 1 165 ? 7.840 27.955 0.709 1.00 33.25 165 LYS A O 1
ATOM 1424 N N . PHE A 1 166 ? 6.457 26.777 -0.609 1.00 34.69 166 PHE A N 1
ATOM 1425 C CA . PHE A 1 166 ? 5.283 26.769 0.263 1.00 34.69 166 PHE A CA 1
ATOM 1426 C C . PHE A 1 166 ? 5.313 25.719 1.389 1.00 34.69 166 PHE A C 1
ATOM 1428 O O . PHE A 1 166 ? 4.758 25.980 2.454 1.00 34.69 166 PHE A O 1
ATOM 1435 N N . LEU A 1 167 ? 5.972 24.567 1.203 1.00 35.12 167 LEU A N 1
ATOM 1436 C CA . LEU A 1 167 ? 6.046 23.495 2.217 1.00 35.12 167 LEU A CA 1
ATOM 1437 C C . LEU A 1 167 ? 7.231 23.639 3.190 1.00 35.12 167 LEU A C 1
ATOM 1439 O O . LEU A 1 167 ? 7.345 22.883 4.152 1.00 35.12 167 LEU A O 1
ATOM 1443 N N . ASN A 1 168 ? 8.080 24.651 2.984 1.00 33.62 168 ASN A N 1
ATOM 1444 C CA . ASN A 1 168 ? 9.172 25.014 3.894 1.00 33.62 168 ASN A CA 1
ATOM 1445 C C . ASN A 1 168 ? 8.727 25.843 5.109 1.00 33.62 168 ASN A C 1
ATOM 1447 O O . ASN A 1 168 ? 9.567 26.233 5.920 1.00 33.62 168 ASN A O 1
ATOM 1451 N N . LYS A 1 169 ? 7.426 26.104 5.282 1.00 37.22 169 LYS A N 1
ATOM 1452 C CA . LYS A 1 169 ? 6.929 26.690 6.527 1.00 37.22 169 LYS A CA 1
ATOM 1453 C C . LYS A 1 169 ? 6.798 25.570 7.561 1.00 37.22 169 LYS A C 1
ATOM 1455 O O . LYS A 1 169 ? 5.909 24.731 7.455 1.00 37.22 169 LYS A O 1
ATOM 1460 N N . GLN A 1 170 ? 7.722 25.519 8.523 1.00 36.34 170 GLN A N 1
ATOM 1461 C CA . GLN A 1 170 ? 7.567 24.680 9.712 1.00 36.34 170 GLN A CA 1
ATOM 1462 C C . GLN A 1 170 ? 6.258 25.079 10.396 1.00 36.34 170 GLN A C 1
ATOM 1464 O O . GLN A 1 170 ? 6.161 26.187 10.919 1.00 36.34 170 GLN A O 1
ATOM 1469 N N . PHE A 1 171 ? 5.254 24.203 10.352 1.00 36.44 171 PHE A N 1
ATOM 1470 C CA . PHE A 1 171 ? 4.060 24.387 11.165 1.00 36.44 171 PHE A CA 1
ATOM 1471 C C . PHE A 1 171 ? 4.465 24.241 12.630 1.00 36.44 171 PHE A C 1
ATOM 1473 O O . PHE A 1 171 ? 5.086 23.241 13.004 1.00 36.44 171 PHE A O 1
ATOM 1480 N N . THR A 1 172 ? 4.179 25.249 13.448 1.00 37.22 172 THR A N 1
ATOM 1481 C CA . THR A 1 172 ? 4.530 25.204 14.871 1.00 37.22 172 THR A CA 1
ATOM 1482 C C . THR A 1 172 ? 3.619 24.221 15.609 1.00 37.22 172 THR A C 1
ATOM 1484 O O . THR A 1 172 ? 2.521 23.881 15.159 1.00 37.22 172 THR A O 1
ATOM 1487 N N . SER A 1 173 ? 4.059 23.748 16.776 1.00 38.47 173 SER A N 1
ATOM 1488 C CA . SER A 1 173 ? 3.271 22.862 17.647 1.00 38.47 173 SER A CA 1
ATOM 1489 C C . SER A 1 173 ? 1.906 23.444 18.044 1.00 38.47 173 SER A C 1
ATOM 1491 O O . SER A 1 173 ? 0.999 22.686 18.375 1.00 38.47 173 SER A O 1
ATOM 1493 N N . GLU A 1 174 ? 1.744 24.767 17.974 1.00 33.12 174 GLU A N 1
ATOM 1494 C CA . GLU A 1 174 ? 0.478 25.477 18.187 1.00 33.12 174 GLU A CA 1
ATOM 1495 C C . GLU A 1 174 ? -0.455 25.416 16.970 1.00 33.12 174 GLU A C 1
ATOM 1497 O O . GLU A 1 174 ? -1.642 25.146 17.132 1.00 33.12 174 GLU A O 1
ATOM 1502 N N . GLU A 1 175 ? 0.066 25.551 15.747 1.00 34.53 175 GLU A N 1
ATOM 1503 C CA . GLU A 1 175 ? -0.732 25.412 14.517 1.00 34.53 175 GLU A CA 1
ATOM 1504 C C . GLU A 1 175 ? -1.267 23.977 14.351 1.00 34.53 175 GLU A C 1
ATOM 1506 O O . GLU A 1 175 ? -2.384 23.773 13.878 1.00 34.53 175 GLU A O 1
ATOM 1511 N N . LEU A 1 176 ? -0.520 22.974 14.826 1.00 36.19 176 LEU A N 1
ATOM 1512 C CA . LEU A 1 176 ? -0.970 21.576 14.889 1.00 36.19 176 LEU A CA 1
ATOM 1513 C C . LEU A 1 176 ? -2.016 21.325 15.989 1.00 36.19 176 LEU A C 1
ATOM 1515 O O . LEU A 1 176 ? -2.836 20.417 15.854 1.00 36.19 176 LEU A O 1
ATOM 1519 N N . LYS A 1 177 ? -2.023 22.138 17.052 1.00 30.83 177 LYS A N 1
ATOM 1520 C CA . LYS A 1 177 ? -3.049 22.116 18.108 1.00 30.83 177 LYS A CA 1
ATOM 1521 C C . LYS A 1 177 ? -4.382 22.679 17.600 1.00 30.83 177 LYS A C 1
ATOM 1523 O O . LYS A 1 177 ? -5.438 22.138 17.910 1.00 30.83 177 LYS A O 1
ATOM 1528 N N . ILE A 1 178 ? -4.331 23.677 16.723 1.00 29.19 178 ILE A N 1
ATOM 1529 C CA . ILE A 1 178 ? -5.512 24.284 16.087 1.00 29.19 178 ILE A CA 1
ATOM 1530 C C . ILE A 1 178 ? -6.192 23.319 15.095 1.00 29.19 178 ILE A C 1
ATOM 1532 O O . ILE A 1 178 ? -7.409 23.338 14.946 1.00 29.19 178 ILE A O 1
ATOM 1536 N N . VAL A 1 179 ? -5.461 22.376 14.487 1.00 32.09 179 VAL A N 1
ATOM 1537 C CA . VAL A 1 179 ? -6.088 21.296 13.691 1.00 32.09 179 VAL A CA 1
ATOM 1538 C C . VAL A 1 179 ? -6.930 20.354 14.570 1.00 32.09 179 VAL A C 1
ATOM 1540 O O . VAL A 1 179 ? -7.908 19.783 14.089 1.00 32.09 179 VAL A O 1
ATOM 1543 N N . SER A 1 180 ? -6.591 20.211 15.859 1.00 33.62 180 SER A N 1
ATOM 1544 C CA . SER A 1 180 ? -7.403 19.455 16.827 1.00 33.62 180 SER A CA 1
ATOM 1545 C C . SER A 1 180 ? -8.561 20.253 17.437 1.00 33.62 180 SER A C 1
ATOM 1547 O O . SER A 1 180 ? -9.492 19.649 17.964 1.00 33.62 180 SER A O 1
ATOM 1549 N N . GLU A 1 181 ? -8.553 21.581 17.306 1.00 33.03 181 GLU A N 1
ATOM 1550 C CA . GLU A 1 181 ? -9.581 22.483 17.831 1.00 33.03 181 GLU A CA 1
ATOM 1551 C C . GLU A 1 181 ? -10.083 23.420 16.719 1.00 33.03 181 GLU A C 1
ATOM 1553 O O . GLU A 1 181 ? -9.659 24.560 16.590 1.00 33.03 181 GLU A O 1
ATOM 1558 N N . TYR A 1 182 ? -10.990 22.882 15.894 1.00 44.28 182 TYR A N 1
ATOM 1559 C CA . TYR A 1 182 ? -12.025 23.590 15.121 1.00 44.28 182 TYR A CA 1
ATOM 1560 C C . TYR A 1 182 ? -11.699 25.039 14.670 1.00 44.28 182 TYR A C 1
ATOM 1562 O O . TYR A 1 182 ? -12.301 25.994 15.157 1.00 44.28 182 TYR A O 1
ATOM 1570 N N . ASP A 1 183 ? -10.838 25.220 13.656 1.00 32.88 183 ASP A N 1
ATOM 1571 C CA . ASP A 1 183 ? -10.693 26.518 12.969 1.00 32.88 183 ASP A CA 1
ATOM 1572 C C . ASP A 1 183 ? -11.306 26.516 11.557 1.00 32.88 183 ASP A C 1
ATOM 1574 O O . ASP A 1 183 ? -10.816 25.914 10.595 1.00 32.88 183 ASP A O 1
ATOM 1578 N N . TYR A 1 184 ? -12.405 27.261 11.446 1.00 33.19 184 TYR A N 1
ATOM 1579 C CA . TYR A 1 184 ? -13.179 27.529 10.237 1.00 33.19 184 TYR A CA 1
ATOM 1580 C C . TYR A 1 184 ? -12.408 28.334 9.170 1.00 33.19 184 TYR A C 1
ATOM 1582 O O . TYR A 1 184 ? -12.890 28.434 8.045 1.00 33.19 184 TYR A O 1
ATOM 1590 N N . ASN A 1 185 ? -11.225 28.887 9.463 1.00 30.64 185 ASN A N 1
ATOM 1591 C CA . ASN A 1 185 ? -10.400 29.613 8.486 1.00 30.64 185 ASN A CA 1
ATOM 1592 C C . ASN A 1 185 ? -9.400 28.713 7.738 1.00 30.64 185 ASN A C 1
ATOM 1594 O O . ASN A 1 185 ? -9.024 29.014 6.601 1.00 30.64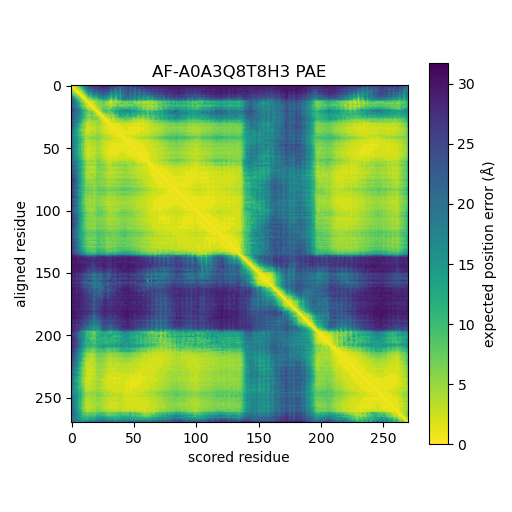 185 ASN A O 1
ATOM 1598 N N . LEU A 1 186 ? -9.050 27.543 8.292 1.00 38.84 186 LEU A N 1
ATOM 1599 C CA . LEU A 1 186 ? -8.319 26.497 7.559 1.00 38.84 186 LEU A CA 1
ATOM 1600 C C . LEU A 1 186 ? -9.185 25.879 6.439 1.00 38.84 186 LEU A C 1
ATOM 1602 O O . LEU A 1 186 ? -8.661 25.380 5.439 1.00 38.84 186 LEU A O 1
ATOM 1606 N N . LYS A 1 187 ? -10.513 26.019 6.573 1.00 34.47 187 LYS A N 1
ATOM 1607 C CA . LYS A 1 187 ? -11.570 25.652 5.617 1.00 34.47 187 LYS A CA 1
ATOM 1608 C C . LYS A 1 187 ? -11.280 26.137 4.194 1.00 34.47 187 LYS A C 1
ATOM 1610 O O . LYS A 1 187 ? -11.511 25.385 3.259 1.00 34.47 187 LYS A O 1
ATOM 1615 N N . PHE A 1 188 ? -10.710 27.333 4.018 1.00 29.05 188 PHE A N 1
ATOM 1616 C CA . PHE A 1 188 ? -10.389 27.890 2.694 1.00 29.05 188 PHE A CA 1
ATOM 1617 C C . PHE A 1 188 ? -8.982 27.549 2.186 1.00 29.05 188 PHE A C 1
ATOM 1619 O O . PHE A 1 188 ? -8.753 27.534 0.978 1.00 29.05 188 PHE A O 1
ATOM 1626 N N . LYS A 1 189 ? -8.033 27.251 3.081 1.00 33.53 189 LYS A N 1
ATOM 1627 C CA . LYS A 1 189 ? -6.668 26.872 2.684 1.00 33.53 189 LYS A CA 1
ATOM 1628 C C . LYS A 1 189 ? -6.575 25.408 2.266 1.00 33.53 189 LYS A C 1
ATOM 1630 O O . LYS A 1 189 ? -5.912 25.138 1.277 1.00 33.53 189 LYS A O 1
ATOM 1635 N N . ILE A 1 190 ? -7.282 24.493 2.939 1.00 36.56 190 ILE A N 1
ATOM 1636 C CA . ILE A 1 190 ? -7.359 23.077 2.529 1.00 36.56 190 ILE A CA 1
ATOM 1637 C C . ILE A 1 190 ? -8.147 22.920 1.224 1.00 36.56 190 ILE A C 1
ATOM 1639 O O . ILE A 1 190 ? -7.744 22.140 0.372 1.00 36.56 190 ILE A O 1
ATOM 1643 N N . LEU A 1 191 ? -9.199 23.719 1.010 1.00 31.77 191 LEU A N 1
ATOM 1644 C CA . LEU A 1 191 ? -9.926 23.765 -0.269 1.00 31.77 191 LEU A CA 1
ATOM 1645 C C . LEU A 1 191 ? -9.065 24.259 -1.449 1.00 31.77 191 LEU A C 1
ATOM 1647 O O . LEU A 1 191 ? -9.396 23.967 -2.592 1.00 31.77 191 LEU A O 1
ATOM 1651 N N . ASN A 1 192 ? -7.962 24.968 -1.178 1.00 31.27 192 ASN A N 1
ATOM 1652 C CA . ASN A 1 192 ? -6.978 25.408 -2.176 1.00 31.27 192 ASN A CA 1
ATOM 1653 C C . ASN A 1 192 ? -5.709 24.538 -2.211 1.00 31.27 192 ASN A C 1
ATOM 1655 O O . ASN A 1 192 ? -4.820 24.777 -3.032 1.00 31.27 192 ASN A O 1
ATOM 1659 N N . LEU A 1 193 ? -5.599 23.534 -1.338 1.00 36.91 193 LEU A N 1
ATOM 1660 C CA . LEU A 1 193 ? -4.574 22.514 -1.460 1.00 36.91 193 LEU A CA 1
ATOM 1661 C C . LEU A 1 193 ? -5.090 21.476 -2.456 1.00 36.91 193 LEU A C 1
ATOM 1663 O O . LEU A 1 193 ? -6.092 20.809 -2.222 1.00 36.91 193 LEU A O 1
ATOM 1667 N N . ASN A 1 194 ? -4.355 21.317 -3.554 1.00 41.81 194 ASN A N 1
ATOM 1668 C CA . ASN A 1 194 ? -4.450 20.221 -4.527 1.00 41.81 194 ASN A CA 1
ATOM 1669 C C . ASN A 1 194 ? -4.125 18.845 -3.886 1.00 41.81 194 ASN A C 1
ATOM 1671 O O . ASN A 1 194 ? -3.494 17.986 -4.492 1.00 41.81 194 ASN A O 1
ATOM 1675 N N . THR A 1 195 ? -4.481 18.641 -2.618 1.00 38.94 195 THR A N 1
ATOM 1676 C CA . THR A 1 195 ? -4.360 17.374 -1.909 1.00 38.94 195 THR A CA 1
ATOM 1677 C C . THR A 1 195 ? -5.435 16.434 -2.425 1.00 38.94 195 THR A C 1
ATOM 1679 O O . THR A 1 195 ? -6.599 16.816 -2.527 1.00 38.94 195 THR A O 1
ATOM 1682 N N . SER A 1 196 ? -5.010 15.219 -2.762 1.00 49.62 196 SER A N 1
ATOM 1683 C CA . SER A 1 196 ? -5.807 14.087 -3.231 1.00 49.62 196 SER A CA 1
ATOM 1684 C C . SER A 1 196 ? -7.274 14.093 -2.777 1.00 49.62 196 SER A C 1
ATOM 1686 O O . SER A 1 196 ? -7.579 14.313 -1.604 1.00 49.62 196 SER A O 1
ATOM 1688 N N . ASN A 1 197 ? -8.191 13.781 -3.705 1.00 54.94 197 ASN A N 1
ATOM 1689 C CA . ASN A 1 197 ? -9.653 13.793 -3.512 1.00 54.94 197 ASN A CA 1
ATOM 1690 C C . ASN A 1 197 ? -10.134 13.098 -2.214 1.00 54.94 197 ASN A C 1
ATOM 1692 O O . ASN A 1 197 ? -11.186 13.438 -1.677 1.00 54.94 197 ASN A O 1
ATOM 1696 N N . TYR A 1 198 ? -9.357 12.156 -1.672 1.00 58.78 198 TYR A N 1
ATOM 1697 C CA . TYR A 1 198 ? -9.595 11.474 -0.397 1.00 58.78 198 TYR A CA 1
ATOM 1698 C C . TYR A 1 198 ? -9.655 12.409 0.811 1.00 58.78 198 TYR A C 1
ATOM 1700 O O . TYR A 1 198 ? -10.531 12.259 1.662 1.00 58.78 198 TYR A O 1
ATOM 1708 N N . TRP A 1 199 ? -8.765 13.400 0.881 1.00 57.97 199 TRP A N 1
ATOM 1709 C CA . TRP A 1 199 ? -8.737 14.355 1.989 1.00 57.97 199 TRP A CA 1
ATOM 1710 C C . TRP A 1 199 ? -9.911 15.328 1.927 1.00 57.97 199 TRP A C 1
ATOM 1712 O O . TRP A 1 199 ? -10.380 15.772 2.970 1.00 57.97 199 TRP A O 1
ATOM 1722 N N . LEU A 1 200 ? -10.459 15.581 0.733 1.00 55.81 200 LEU A N 1
ATOM 1723 C CA . LEU A 1 200 ? -11.707 16.326 0.565 1.00 55.81 200 LEU A CA 1
ATOM 1724 C C . LEU A 1 200 ? -12.905 15.533 1.111 1.00 55.81 200 LEU A C 1
ATOM 1726 O O . LEU A 1 200 ? -13.749 16.083 1.818 1.00 55.81 200 LEU A O 1
ATOM 1730 N N . TYR A 1 201 ? -12.975 14.227 0.831 1.00 54.53 201 TYR A N 1
ATOM 1731 C CA . TYR A 1 201 ? -14.000 13.358 1.416 1.00 54.53 201 TYR A CA 1
ATOM 1732 C C . TYR A 1 201 ? -13.846 13.217 2.934 1.00 54.53 201 TYR A C 1
ATOM 1734 O O . TYR A 1 201 ? -14.850 13.224 3.647 1.00 54.53 201 TYR A O 1
ATOM 1742 N N . TYR A 1 202 ? -12.613 13.156 3.438 1.00 55.53 202 TYR A N 1
ATOM 1743 C CA . TYR A 1 202 ? -12.330 13.168 4.871 1.00 55.53 202 TYR A CA 1
ATOM 1744 C C . TYR A 1 202 ? -12.733 14.490 5.533 1.00 55.53 202 TYR A C 1
ATOM 1746 O O . TYR A 1 202 ? -13.422 14.477 6.549 1.00 55.53 202 TYR A O 1
ATOM 1754 N N . ALA A 1 203 ? -12.369 15.630 4.943 1.00 53.09 203 ALA A N 1
ATOM 1755 C CA . ALA A 1 203 ? -12.779 16.944 5.425 1.00 53.09 203 ALA A CA 1
ATOM 1756 C C . ALA A 1 203 ? -14.310 17.061 5.452 1.00 53.09 203 ALA A C 1
ATOM 1758 O O . ALA A 1 203 ? -14.878 17.509 6.443 1.00 53.09 203 ALA A O 1
ATOM 1759 N N . ASN A 1 204 ? -14.996 16.570 4.415 1.00 50.66 204 ASN A N 1
ATOM 1760 C CA . ASN A 1 204 ? -16.456 16.497 4.406 1.00 50.66 204 ASN A CA 1
ATOM 1761 C C . ASN A 1 204 ? -17.004 15.586 5.508 1.00 50.66 204 ASN A C 1
ATOM 1763 O O . ASN A 1 204 ? -17.983 15.958 6.152 1.00 50.66 204 ASN A O 1
ATOM 1767 N N . PHE A 1 205 ? -16.392 14.429 5.768 1.00 55.44 205 PHE A N 1
ATOM 1768 C CA . PHE A 1 205 ? -16.758 13.595 6.913 1.00 55.44 205 PHE A CA 1
ATOM 1769 C C . PHE A 1 205 ? -16.606 14.361 8.233 1.00 55.44 205 PHE A C 1
ATOM 1771 O O . PHE A 1 205 ? -17.561 14.401 8.999 1.00 55.44 205 PHE A O 1
ATOM 1778 N N . LEU A 1 206 ? -15.472 15.024 8.478 1.00 53.09 206 LEU A N 1
ATOM 1779 C CA . LEU A 1 206 ? -15.260 15.802 9.704 1.00 53.09 206 LEU A CA 1
ATOM 1780 C C . LEU A 1 206 ? -16.304 16.914 9.879 1.00 53.09 206 LEU A C 1
ATOM 1782 O O . LEU A 1 206 ? -16.749 17.170 10.994 1.00 53.09 206 LEU A O 1
ATOM 1786 N N . LEU A 1 207 ? -16.712 17.551 8.779 1.00 52.03 207 LEU A N 1
ATOM 1787 C CA . LEU A 1 207 ? -17.676 18.653 8.789 1.00 52.03 207 LEU A CA 1
ATOM 1788 C C . LEU A 1 207 ? -19.134 18.200 8.922 1.00 52.03 207 LEU A C 1
ATOM 1790 O O . LEU A 1 207 ? -19.956 18.940 9.453 1.00 52.03 207 LEU A O 1
ATOM 1794 N N . THR A 1 208 ? -19.479 17.023 8.400 1.00 55.62 208 THR A N 1
ATOM 1795 C CA . THR A 1 208 ? -20.880 16.569 8.286 1.00 55.62 208 THR A CA 1
ATOM 1796 C C . THR A 1 208 ? -21.203 15.357 9.149 1.00 55.62 208 THR A C 1
ATOM 1798 O O . THR A 1 208 ? -22.360 14.954 9.235 1.00 55.62 208 THR A O 1
ATOM 1801 N N . ASN A 1 209 ? -20.183 14.735 9.740 1.00 58.41 209 ASN A N 1
ATOM 1802 C CA . ASN A 1 209 ? -20.238 13.428 10.389 1.00 58.41 209 ASN A CA 1
ATOM 1803 C C . ASN A 1 209 ? -20.872 12.329 9.502 1.00 58.41 209 ASN A C 1
ATOM 1805 O O . ASN A 1 209 ? -21.427 11.344 9.991 1.00 58.41 209 ASN A O 1
ATOM 1809 N N . ASN A 1 210 ? -20.828 12.497 8.173 1.00 65.12 210 ASN A N 1
ATOM 1810 C CA . ASN A 1 210 ? -21.468 11.588 7.229 1.00 65.12 210 ASN A CA 1
ATOM 1811 C C . ASN A 1 210 ? -20.507 10.470 6.804 1.00 65.12 210 ASN A C 1
ATOM 1813 O O . ASN A 1 210 ? -19.663 10.626 5.917 1.00 65.12 210 ASN A O 1
ATOM 1817 N N . TYR A 1 211 ? -20.679 9.306 7.425 1.00 69.88 211 TYR A N 1
ATOM 1818 C CA . TYR A 1 211 ? -19.848 8.119 7.224 1.00 69.88 211 TYR A CA 1
ATOM 1819 C C . TYR A 1 211 ? -19.889 7.547 5.795 1.00 69.88 211 TYR A C 1
ATOM 1821 O O . TYR A 1 211 ? -18.954 6.847 5.400 1.00 69.88 211 TYR A O 1
ATOM 1829 N N . LYS A 1 212 ? -20.907 7.871 4.974 1.00 67.62 212 LYS A N 1
ATOM 1830 C CA . LYS A 1 212 ? -20.954 7.437 3.562 1.00 67.62 212 LYS A CA 1
ATOM 1831 C C . LYS A 1 212 ? -19.742 7.939 2.777 1.00 67.62 212 LYS A C 1
ATOM 1833 O O . LYS A 1 212 ? -19.322 7.288 1.823 1.00 67.62 212 LYS A O 1
ATOM 1838 N N . PHE A 1 213 ? -19.164 9.071 3.179 1.00 65.19 213 PHE A N 1
ATOM 1839 C CA . PHE A 1 213 ? -17.945 9.582 2.562 1.00 65.19 213 PHE A CA 1
ATOM 1840 C C . PHE A 1 213 ? -16.712 8.762 2.939 1.00 65.19 213 PHE A C 1
ATOM 1842 O O . PHE A 1 213 ? -15.874 8.535 2.071 1.00 65.19 213 PHE A O 1
ATOM 1849 N N . LEU A 1 214 ? -16.621 8.240 4.166 1.00 67.38 214 LEU A N 1
ATOM 1850 C CA . LEU A 1 214 ? -15.519 7.353 4.554 1.00 67.38 214 LEU A CA 1
ATOM 1851 C C . LEU A 1 214 ? -15.557 6.032 3.771 1.00 67.38 214 LEU A C 1
ATOM 1853 O O . LEU A 1 214 ? -14.523 5.599 3.267 1.00 67.38 214 LEU A O 1
ATOM 1857 N N . ALA A 1 215 ? -16.746 5.440 3.597 1.00 73.06 215 ALA A N 1
ATOM 1858 C CA . ALA A 1 215 ? -16.922 4.222 2.800 1.00 73.06 215 ALA A CA 1
ATOM 1859 C C . ALA A 1 215 ? -16.450 4.417 1.351 1.00 73.06 215 ALA A C 1
ATOM 1861 O O . ALA A 1 215 ? -15.579 3.693 0.871 1.00 73.06 215 ALA A O 1
ATOM 1862 N N . LYS A 1 216 ? -16.953 5.472 0.692 1.00 71.88 216 LYS A N 1
ATOM 1863 C CA . LYS A 1 216 ? -16.559 5.833 -0.678 1.00 71.88 216 LYS A CA 1
ATOM 1864 C C . LYS A 1 216 ? -15.068 6.141 -0.801 1.00 71.88 216 LYS A C 1
ATOM 1866 O O . LYS A 1 216 ? -14.455 5.812 -1.811 1.00 71.88 216 LYS A O 1
ATOM 1871 N N . THR A 1 217 ? -14.477 6.763 0.220 1.00 70.56 217 THR A N 1
ATOM 1872 C CA . THR A 1 217 ? -13.039 7.065 0.231 1.00 70.56 217 THR A CA 1
ATOM 1873 C C . THR A 1 217 ? -12.220 5.785 0.220 1.00 70.56 217 THR A C 1
ATOM 1875 O O . THR A 1 217 ? -11.324 5.635 -0.604 1.00 70.56 217 THR A O 1
ATOM 1878 N N . LEU A 1 218 ? -12.565 4.830 1.083 1.00 77.31 218 LEU A N 1
ATOM 1879 C CA . LEU A 1 218 ? -11.877 3.549 1.161 1.00 77.31 218 LEU A CA 1
ATOM 1880 C C . LEU A 1 218 ? -12.037 2.719 -0.124 1.00 77.31 218 LEU A C 1
ATOM 1882 O O . LEU A 1 218 ? -11.068 2.107 -0.578 1.00 77.31 218 LEU A O 1
ATOM 1886 N N . GLU A 1 219 ? -13.229 2.714 -0.728 1.00 78.44 219 GLU A N 1
ATOM 1887 C CA . GLU A 1 219 ? -13.470 2.092 -2.037 1.00 78.44 219 GLU A CA 1
ATOM 1888 C C . GLU A 1 219 ? -12.565 2.700 -3.113 1.00 78.44 219 GLU A C 1
ATOM 1890 O O . GLU A 1 219 ? -11.898 1.967 -3.843 1.00 78.44 219 GLU A O 1
ATOM 1895 N N . LEU A 1 220 ? -12.476 4.032 -3.171 1.00 75.00 220 LEU A N 1
ATOM 1896 C CA . LEU A 1 220 ? -11.665 4.730 -4.164 1.00 75.00 220 LEU A CA 1
ATOM 1897 C C . LEU A 1 220 ? -10.157 4.529 -3.940 1.00 75.00 220 LEU A C 1
ATOM 1899 O O . LEU A 1 220 ? -9.419 4.373 -4.913 1.00 75.00 220 LEU A O 1
ATOM 1903 N N . ILE A 1 221 ? -9.681 4.504 -2.690 1.00 75.12 221 ILE A N 1
ATOM 1904 C CA . ILE A 1 221 ? -8.280 4.165 -2.372 1.00 75.12 221 ILE A CA 1
ATOM 1905 C C . ILE A 1 221 ? -7.990 2.727 -2.795 1.00 75.12 221 ILE A C 1
ATOM 1907 O O . ILE A 1 221 ? -6.984 2.470 -3.445 1.00 75.12 221 ILE A O 1
ATOM 1911 N N . THR A 1 222 ? -8.890 1.791 -2.490 1.00 79.81 222 THR A N 1
ATOM 1912 C CA . THR A 1 222 ? -8.727 0.378 -2.858 1.00 79.81 222 THR A CA 1
ATOM 1913 C C . THR A 1 222 ? -8.706 0.192 -4.374 1.00 79.81 222 THR A C 1
ATOM 1915 O O . THR A 1 222 ? -7.856 -0.525 -4.897 1.00 79.81 222 THR A O 1
ATOM 1918 N N . TYR A 1 223 ? -9.600 0.871 -5.093 1.00 81.69 223 TYR A N 1
ATOM 1919 C CA . TYR A 1 223 ? -9.625 0.873 -6.553 1.00 81.69 223 TYR A CA 1
ATOM 1920 C C . TYR A 1 223 ? -8.328 1.436 -7.149 1.00 81.69 223 TYR A C 1
ATOM 1922 O O . TYR A 1 223 ? -7.742 0.831 -8.051 1.00 81.69 223 TYR A O 1
ATOM 1930 N N . ASN A 1 224 ? -7.841 2.564 -6.625 1.00 77.81 224 ASN A N 1
ATOM 1931 C CA . ASN A 1 224 ? -6.593 3.159 -7.092 1.00 77.81 224 ASN A CA 1
ATOM 1932 C C . ASN A 1 224 ? -5.376 2.309 -6.730 1.00 77.81 224 ASN A C 1
ATOM 1934 O O . ASN A 1 224 ? -4.485 2.188 -7.562 1.00 77.81 224 ASN A O 1
ATOM 1938 N N . HIS A 1 225 ? -5.363 1.653 -5.569 1.00 84.31 225 HIS A N 1
ATOM 1939 C CA . HIS A 1 225 ? -4.300 0.726 -5.188 1.00 84.31 225 HIS A CA 1
ATOM 1940 C C . HIS A 1 225 ? -4.244 -0.481 -6.141 1.00 84.31 225 HIS A C 1
ATOM 1942 O O . HIS A 1 225 ? -3.173 -0.819 -6.640 1.00 84.31 225 HIS A O 1
ATOM 1948 N N . LYS A 1 226 ? -5.393 -1.073 -6.497 1.00 84.38 226 LYS A N 1
ATOM 1949 C CA . LYS A 1 226 ? -5.462 -2.148 -7.506 1.00 84.38 226 LYS A CA 1
ATOM 1950 C C . LYS A 1 226 ? -5.009 -1.681 -8.889 1.00 84.38 226 LYS A C 1
ATOM 1952 O O . LYS A 1 226 ? -4.209 -2.338 -9.547 1.00 84.38 226 LYS A O 1
ATOM 1957 N N . SER A 1 227 ? -5.482 -0.515 -9.321 1.00 81.62 227 SER A N 1
ATOM 1958 C CA . SER A 1 227 ? -5.071 0.068 -10.604 1.00 81.62 227 SER A CA 1
ATOM 1959 C C . SER A 1 227 ? -3.573 0.383 -10.626 1.00 81.62 227 SER A C 1
ATOM 1961 O O . SER A 1 227 ? -2.908 0.260 -11.654 1.00 81.62 227 SER A O 1
ATOM 1963 N N . TYR A 1 228 ? -3.023 0.775 -9.481 1.00 84.62 228 TYR A N 1
ATOM 1964 C CA . TYR A 1 228 ? -1.601 0.984 -9.291 1.00 84.62 228 TYR A CA 1
ATOM 1965 C C . TYR A 1 228 ? -0.809 -0.327 -9.381 1.00 84.62 228 TYR A C 1
ATOM 1967 O O . TYR A 1 228 ? 0.187 -0.357 -10.101 1.00 84.62 228 TYR A O 1
ATOM 1975 N N . HIS A 1 229 ? -1.267 -1.411 -8.735 1.00 88.31 229 HIS A N 1
ATOM 1976 C CA . HIS A 1 229 ? -0.670 -2.753 -8.863 1.00 88.31 229 HIS A CA 1
ATOM 1977 C C . HIS A 1 229 ? -0.583 -3.189 -10.313 1.00 88.31 229 HIS A C 1
ATOM 1979 O O . HIS A 1 229 ? 0.484 -3.601 -10.751 1.00 88.31 229 HIS A O 1
ATOM 1985 N N . LEU A 1 230 ? -1.655 -3.001 -11.080 1.00 85.88 230 LEU A N 1
ATOM 1986 C CA . LEU A 1 230 ? -1.654 -3.352 -12.492 1.00 85.88 230 LEU A CA 1
ATOM 1987 C C . LEU A 1 230 ? -0.544 -2.620 -13.265 1.00 85.88 230 LEU A C 1
ATOM 1989 O O . LEU A 1 230 ? 0.273 -3.237 -13.953 1.00 85.88 230 LEU A O 1
ATOM 1993 N N . HIS A 1 231 ? -0.480 -1.294 -13.138 1.00 85.31 231 HIS A N 1
ATOM 1994 C CA . HIS A 1 231 ? 0.536 -0.501 -13.826 1.00 85.31 231 HIS A CA 1
ATOM 1995 C C . HIS A 1 231 ? 1.959 -0.829 -13.337 1.00 85.31 231 HIS A C 1
ATOM 1997 O O . HIS A 1 231 ? 2.895 -0.898 -14.137 1.00 85.31 231 HIS A O 1
ATOM 2003 N N . ALA A 1 232 ? 2.133 -1.076 -12.039 1.00 90.94 232 ALA A N 1
ATOM 2004 C CA .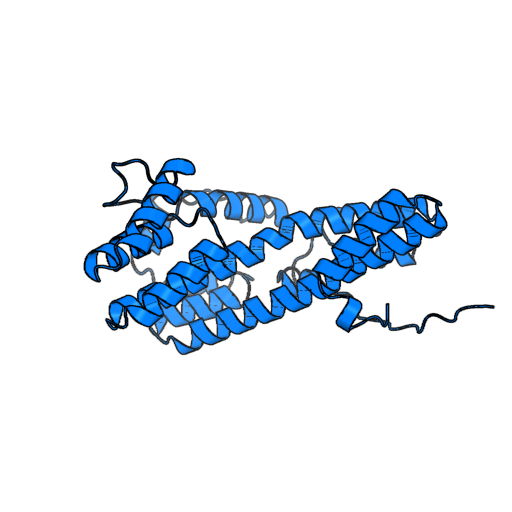 ALA A 1 232 ? 3.385 -1.545 -11.460 1.00 90.94 232 ALA A CA 1
ATOM 2005 C C . ALA A 1 232 ? 3.800 -2.906 -12.046 1.00 90.94 232 ALA A C 1
ATOM 2007 O O . ALA A 1 232 ? 4.930 -3.062 -12.514 1.00 90.94 232 ALA A O 1
ATOM 2008 N N . GLY A 1 233 ? 2.870 -3.860 -12.121 1.00 92.12 233 GLY A N 1
ATOM 2009 C CA . GLY A 1 233 ? 3.064 -5.171 -12.733 1.00 92.12 233 GLY A CA 1
ATOM 2010 C C . GLY A 1 233 ? 3.523 -5.058 -14.184 1.00 92.12 233 GLY A C 1
ATOM 2011 O O . GLY A 1 233 ? 4.444 -5.761 -14.597 1.00 92.12 233 GLY A O 1
ATOM 2012 N N . MET A 1 234 ? 2.975 -4.107 -14.949 1.00 90.75 234 MET A N 1
ATOM 2013 C CA . MET A 1 234 ? 3.394 -3.873 -16.335 1.00 90.75 234 MET A CA 1
ATOM 2014 C C . MET A 1 234 ? 4.841 -3.383 -16.438 1.00 90.75 234 MET A C 1
ATOM 2016 O O . MET A 1 234 ? 5.533 -3.742 -17.392 1.00 90.75 234 MET A O 1
ATOM 2020 N N . ILE A 1 235 ? 5.314 -2.569 -15.488 1.00 93.62 235 ILE A N 1
ATOM 2021 C CA . ILE A 1 235 ? 6.719 -2.137 -15.441 1.00 93.62 235 ILE A CA 1
ATOM 2022 C C . ILE A 1 235 ? 7.623 -3.354 -15.233 1.00 93.62 235 ILE A C 1
ATOM 2024 O O . ILE A 1 235 ? 8.569 -3.537 -16.003 1.00 93.62 235 ILE A O 1
ATOM 2028 N N . TYR A 1 236 ? 7.306 -4.213 -14.259 1.00 96.12 236 TYR A N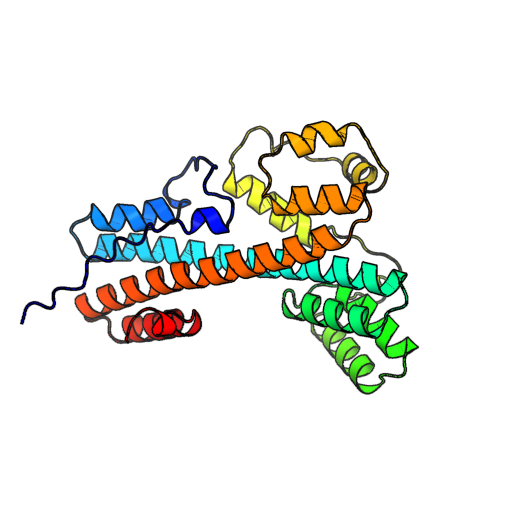 1
ATOM 2029 C CA . TYR A 1 236 ? 8.067 -5.441 -14.014 1.00 96.12 236 TYR A CA 1
ATOM 2030 C C . TYR A 1 236 ? 8.019 -6.394 -15.209 1.00 96.12 236 TYR A C 1
ATOM 2032 O O . TYR A 1 236 ? 9.058 -6.892 -15.628 1.00 96.12 236 TYR A O 1
ATOM 2040 N N . TYR A 1 237 ? 6.859 -6.583 -15.837 1.00 94.69 237 TYR A N 1
ATOM 2041 C CA . TYR A 1 237 ? 6.739 -7.454 -17.005 1.00 94.69 237 TYR A CA 1
ATOM 2042 C C . TYR A 1 237 ? 7.550 -6.949 -18.211 1.00 94.69 237 TYR A C 1
ATOM 2044 O O . TYR A 1 237 ? 8.243 -7.722 -18.875 1.00 94.69 237 TYR A O 1
ATOM 2052 N N . LYS A 1 238 ? 7.549 -5.637 -18.476 1.00 94.12 238 LYS A N 1
ATOM 2053 C CA . LYS A 1 238 ? 8.413 -5.046 -19.513 1.00 94.12 238 LYS A CA 1
ATOM 2054 C C . LYS A 1 238 ? 9.894 -5.232 -19.187 1.00 94.12 238 LYS A C 1
ATOM 2056 O O . LYS A 1 238 ? 10.694 -5.515 -20.077 1.00 94.12 238 LYS A O 1
ATOM 2061 N N . ARG A 1 239 ? 10.266 -5.093 -17.914 1.00 96.69 239 ARG A N 1
ATOM 2062 C CA . ARG A 1 239 ? 11.642 -5.292 -17.458 1.00 96.69 239 ARG A CA 1
ATOM 2063 C C . ARG A 1 239 ? 12.071 -6.762 -17.580 1.00 96.69 239 ARG A C 1
ATOM 2065 O O . ARG A 1 239 ? 13.158 -7.021 -18.090 1.00 96.69 239 ARG A O 1
ATOM 2072 N N . HIS A 1 240 ? 11.174 -7.706 -17.290 1.00 95.50 240 HIS A N 1
ATOM 2073 C CA . HIS A 1 240 ? 11.332 -9.131 -17.592 1.00 95.50 240 HIS A CA 1
ATOM 2074 C C . HIS A 1 240 ? 11.659 -9.376 -19.075 1.00 95.50 240 HIS A C 1
ATOM 2076 O O . HIS A 1 240 ? 12.643 -10.052 -19.379 1.00 95.50 240 HIS A O 1
ATOM 2082 N N . GLN A 1 241 ? 10.895 -8.787 -20.003 1.00 95.31 241 GLN A N 1
ATOM 2083 C CA . GLN A 1 241 ? 11.136 -8.936 -21.445 1.00 95.31 241 GLN A CA 1
ATOM 2084 C C . GLN A 1 241 ? 12.514 -8.401 -21.866 1.00 95.31 241 GLN A C 1
ATOM 2086 O O . GLN A 1 241 ? 13.213 -9.045 -22.648 1.00 95.31 241 GLN A O 1
ATOM 2091 N N . LEU A 1 242 ? 12.936 -7.254 -21.322 1.00 96.38 242 LEU A N 1
ATOM 2092 C CA . LEU A 1 242 ? 14.272 -6.709 -21.581 1.00 96.38 242 LEU A CA 1
ATOM 2093 C C . LEU A 1 242 ? 15.379 -7.589 -20.996 1.00 96.38 242 LEU A C 1
ATOM 2095 O O . LEU A 1 242 ? 16.394 -7.801 -21.652 1.00 96.38 242 LEU A O 1
ATOM 2099 N N . TYR A 1 243 ? 15.192 -8.135 -19.793 1.00 97.94 243 TYR A N 1
ATOM 2100 C CA . TYR A 1 243 ? 16.156 -9.066 -19.214 1.00 97.94 243 TYR A CA 1
ATOM 2101 C C . TYR A 1 243 ? 16.297 -10.343 -20.045 1.00 97.94 243 TYR A C 1
ATOM 2103 O O . TYR A 1 243 ? 17.420 -10.813 -20.201 1.00 97.94 243 TYR A O 1
ATOM 2111 N N . LEU A 1 244 ? 15.213 -10.875 -20.624 1.00 96.69 244 LEU A N 1
ATOM 2112 C CA . LEU A 1 244 ? 15.303 -11.991 -21.574 1.00 96.69 244 LEU A CA 1
ATOM 2113 C C . LEU A 1 244 ? 16.086 -11.607 -22.835 1.00 96.69 244 LEU A C 1
ATOM 2115 O O . LEU A 1 244 ? 16.953 -12.365 -23.258 1.00 96.69 244 LEU A O 1
ATOM 2119 N N . ALA A 1 245 ? 15.822 -10.427 -23.402 1.00 96.12 245 ALA A N 1
ATOM 2120 C CA . ALA A 1 245 ? 16.527 -9.937 -24.589 1.00 96.12 245 ALA A CA 1
ATOM 2121 C C . ALA A 1 245 ? 18.034 -9.709 -24.351 1.00 96.12 245 ALA A C 1
ATOM 2123 O O . ALA A 1 245 ? 18.822 -9.803 -25.284 1.00 96.12 245 ALA A O 1
ATOM 2124 N N . LEU A 1 246 ? 18.426 -9.436 -23.104 1.00 96.56 246 LEU A N 1
ATOM 2125 C CA . LEU A 1 246 ? 19.814 -9.254 -22.664 1.00 96.56 246 LEU A CA 1
ATOM 2126 C C . LEU A 1 246 ? 20.444 -10.534 -22.075 1.00 96.56 246 LEU A C 1
ATOM 2128 O O . LEU A 1 246 ? 21.489 -10.452 -21.435 1.00 96.56 246 LEU A O 1
ATOM 2132 N N . ASP A 1 247 ? 19.790 -11.692 -22.221 1.00 97.06 247 ASP A N 1
ATOM 2133 C CA . ASP A 1 247 ? 20.202 -13.003 -21.682 1.00 97.06 247 ASP A CA 1
ATOM 2134 C C . ASP A 1 247 ? 20.415 -13.053 -20.147 1.00 97.06 247 ASP A C 1
ATOM 2136 O O . ASP A 1 247 ? 21.136 -13.880 -19.592 1.00 97.06 247 ASP A O 1
ATOM 2140 N N . LYS A 1 248 ? 19.721 -12.188 -19.398 1.00 97.25 248 LYS A N 1
ATOM 2141 C CA . LYS A 1 248 ? 19.754 -12.116 -17.926 1.00 97.25 248 LYS A CA 1
ATOM 2142 C C . LYS A 1 248 ? 18.626 -12.943 -17.297 1.00 97.25 248 LYS A C 1
ATOM 2144 O O . LYS A 1 248 ? 17.760 -12.416 -16.595 1.00 97.25 248 LYS A O 1
ATOM 2149 N N . LYS A 1 249 ? 18.633 -14.261 -17.524 1.00 96.00 249 LYS A N 1
ATOM 2150 C CA . LYS A 1 249 ? 17.520 -15.181 -17.183 1.00 96.00 249 LYS A CA 1
ATOM 2151 C C . LYS A 1 249 ? 17.070 -15.142 -15.716 1.00 96.00 249 LYS A C 1
ATOM 2153 O O . LYS A 1 249 ? 15.871 -15.163 -15.448 1.00 96.00 249 LYS A O 1
ATOM 2158 N N . ALA A 1 250 ? 18.003 -15.065 -14.765 1.00 96.69 250 ALA A N 1
ATOM 2159 C CA . ALA A 1 250 ? 17.666 -15.034 -13.338 1.00 96.69 250 ALA A CA 1
ATOM 2160 C C . ALA A 1 250 ? 16.885 -13.764 -12.950 1.00 96.69 250 ALA A C 1
ATOM 2162 O O . ALA A 1 250 ? 15.878 -13.843 -12.247 1.00 96.69 250 ALA A O 1
ATOM 2163 N N . LEU A 1 251 ? 17.313 -12.605 -13.461 1.00 97.06 251 LEU A N 1
ATOM 2164 C CA . LEU A 1 251 ? 16.631 -11.328 -13.232 1.00 97.06 251 LEU A CA 1
ATOM 2165 C C . LEU A 1 251 ? 15.274 -11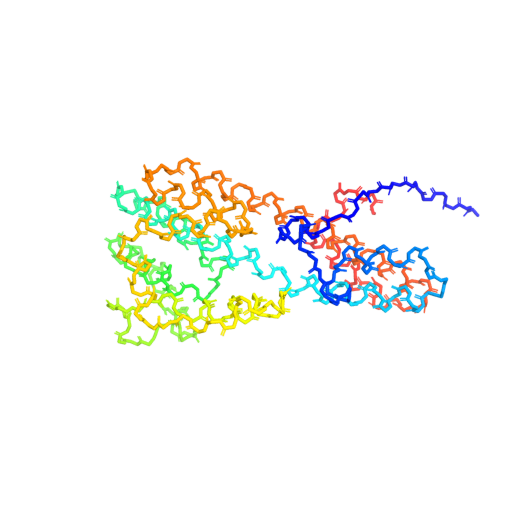.292 -13.938 1.00 97.06 251 LEU A C 1
ATOM 2167 O O . LEU A 1 251 ? 14.289 -10.853 -13.349 1.00 97.06 251 LEU A O 1
ATOM 2171 N N . ALA A 1 252 ? 15.197 -11.842 -15.154 1.00 96.75 252 ALA A N 1
ATOM 2172 C CA . ALA A 1 252 ? 13.934 -11.995 -15.864 1.00 96.75 252 ALA A CA 1
ATOM 2173 C C . ALA A 1 252 ? 12.921 -12.815 -15.050 1.00 96.75 252 ALA A C 1
ATOM 2175 O O . ALA A 1 252 ? 11.758 -12.431 -14.957 1.00 96.75 252 ALA A O 1
ATOM 2176 N N . LYS A 1 253 ? 13.343 -13.932 -14.443 1.00 96.75 253 LYS A N 1
ATOM 2177 C CA . LYS A 1 253 ? 12.458 -14.772 -13.623 1.00 96.75 253 LYS A CA 1
ATOM 2178 C C . LYS A 1 253 ? 11.898 -14.011 -12.415 1.00 96.75 253 LYS A C 1
ATOM 2180 O O . LYS A 1 253 ? 10.695 -14.075 -12.186 1.00 96.75 253 LYS A O 1
ATOM 2185 N N . ASN A 1 254 ? 12.748 -13.281 -11.689 1.00 96.50 254 ASN A N 1
ATOM 2186 C CA . ASN A 1 254 ? 12.335 -12.481 -10.528 1.00 96.50 254 ASN A CA 1
ATOM 2187 C C . ASN A 1 254 ? 11.271 -11.440 -10.916 1.00 96.50 254 ASN A C 1
ATOM 2189 O O . ASN A 1 254 ? 10.227 -11.337 -10.280 1.00 96.50 254 ASN A O 1
ATOM 2193 N N . ASP A 1 255 ? 11.483 -10.725 -12.019 1.00 96.19 255 ASP A N 1
ATOM 2194 C CA . ASP A 1 255 ? 10.525 -9.721 -12.482 1.00 96.19 255 ASP A CA 1
ATOM 2195 C C . ASP A 1 255 ? 9.187 -10.303 -12.931 1.00 96.19 255 ASP A C 1
ATOM 2197 O O . ASP A 1 255 ? 8.149 -9.680 -12.714 1.00 96.19 255 ASP A O 1
ATOM 2201 N N . LEU A 1 256 ? 9.190 -11.495 -13.530 1.00 95.25 256 LEU A N 1
ATOM 2202 C CA . LEU A 1 256 ? 7.946 -12.178 -13.871 1.00 95.25 256 LEU A CA 1
ATOM 2203 C C . LEU A 1 256 ? 7.162 -12.556 -12.612 1.00 95.25 256 LEU A C 1
ATOM 2205 O O . LEU A 1 256 ? 5.947 -12.391 -12.579 1.00 95.25 256 LEU A O 1
ATOM 2209 N N . GLU A 1 257 ? 7.849 -13.038 -11.577 1.00 95.44 257 GLU A N 1
ATOM 2210 C CA . GLU A 1 257 ? 7.235 -13.359 -10.289 1.00 95.44 257 GLU A CA 1
ATOM 2211 C C . GLU A 1 257 ? 6.654 -12.106 -9.620 1.00 95.44 257 GLU A C 1
ATOM 2213 O O . GLU A 1 257 ? 5.489 -12.109 -9.232 1.00 95.44 257 GLU A O 1
ATOM 2218 N N . LYS A 1 258 ? 7.403 -10.994 -9.593 1.00 94.19 258 LYS A N 1
ATOM 2219 C CA . LYS A 1 258 ? 6.891 -9.699 -9.115 1.00 94.19 258 LYS A CA 1
ATOM 2220 C C . LYS A 1 258 ? 5.662 -9.237 -9.894 1.00 94.19 258 LYS A C 1
ATOM 2222 O O . LYS A 1 258 ? 4.703 -8.771 -9.290 1.00 94.19 258 LYS A O 1
ATOM 2227 N N . ALA A 1 259 ? 5.672 -9.371 -11.219 1.00 93.31 259 ALA A N 1
ATOM 2228 C CA . ALA A 1 259 ? 4.542 -8.973 -12.048 1.00 93.31 259 ALA A CA 1
ATOM 2229 C C . ALA A 1 259 ? 3.294 -9.833 -11.773 1.00 93.31 259 ALA A C 1
ATOM 2231 O O . ALA A 1 259 ? 2.194 -9.292 -11.679 1.00 93.31 259 ALA A O 1
ATOM 2232 N N . LYS A 1 260 ? 3.462 -11.150 -11.586 1.00 91.06 260 LYS A N 1
ATOM 2233 C CA . LYS A 1 260 ? 2.379 -12.080 -11.214 1.00 91.06 260 LYS A CA 1
ATOM 2234 C C . LYS A 1 260 ? 1.827 -11.818 -9.815 1.00 91.06 260 LYS A C 1
ATOM 2236 O O . LYS A 1 260 ? 0.619 -11.846 -9.629 1.00 91.06 260 LYS A O 1
ATOM 2241 N N . ASN A 1 261 ? 2.685 -11.478 -8.854 1.00 91.50 261 ASN A N 1
ATOM 2242 C CA . ASN A 1 261 ? 2.250 -11.076 -7.511 1.00 91.50 261 ASN A CA 1
ATOM 2243 C C . ASN A 1 261 ? 1.419 -9.780 -7.517 1.00 91.50 261 ASN A C 1
ATOM 2245 O O . ASN A 1 261 ? 0.727 -9.497 -6.546 1.00 91.50 261 ASN A O 1
ATOM 2249 N N . LEU A 1 262 ? 1.485 -9.007 -8.604 1.00 89.25 262 LEU A N 1
ATOM 2250 C CA . LEU A 1 262 ? 0.656 -7.829 -8.865 1.00 89.25 262 LEU A CA 1
ATOM 2251 C C . LEU A 1 262 ? -0.491 -8.127 -9.850 1.00 89.25 262 LEU A C 1
ATOM 2253 O O . LEU A 1 262 ? -1.025 -7.209 -10.470 1.00 89.25 262 LEU A O 1
ATOM 2257 N N . GLU A 1 263 ? -0.847 -9.408 -9.996 1.00 86.00 263 GLU A N 1
ATOM 2258 C CA . GLU A 1 263 ? -2.008 -9.923 -10.734 1.00 86.00 263 GLU A CA 1
ATOM 2259 C C . GLU A 1 263 ? -2.023 -9.596 -12.239 1.00 86.00 263 GLU A C 1
ATOM 2261 O O . GLU A 1 263 ? -3.081 -9.509 -12.868 1.00 86.00 263 GLU A O 1
ATOM 2266 N N . ILE A 1 264 ? -0.854 -9.413 -12.868 1.00 79.12 264 ILE A N 1
ATOM 2267 C CA . ILE A 1 264 ? -0.811 -9.090 -14.304 1.00 79.12 264 ILE A CA 1
ATOM 2268 C C . ILE A 1 264 ? -1.264 -10.239 -15.215 1.00 79.12 264 ILE A C 1
ATOM 2270 O O . ILE A 1 264 ? -1.655 -10.012 -16.361 1.00 79.12 264 ILE A O 1
ATOM 2274 N N . ASP A 1 265 ? -1.194 -11.470 -14.722 1.00 75.56 265 ASP A N 1
ATOM 2275 C CA . ASP A 1 265 ? -1.636 -12.694 -15.389 1.00 75.56 265 ASP A CA 1
ATOM 2276 C C . ASP A 1 265 ? -3.152 -12.737 -15.617 1.00 75.56 265 ASP A C 1
ATOM 2278 O O . ASP A 1 265 ? -3.619 -13.429 -16.517 1.00 75.56 265 ASP A O 1
ATOM 2282 N N . GLN A 1 266 ? -3.921 -11.931 -14.883 1.00 74.38 266 GLN A N 1
ATOM 2283 C CA . GLN A 1 266 ? -5.344 -11.728 -15.160 1.00 74.38 266 GLN A CA 1
ATOM 2284 C C . GLN A 1 266 ? -5.595 -10.888 -16.428 1.00 74.38 266 GLN A C 1
ATOM 2286 O O . GLN A 1 266 ? -6.720 -10.846 -16.924 1.00 74.38 266 GLN A O 1
ATOM 2291 N N . ILE A 1 267 ? -4.577 -10.186 -16.944 1.00 65.25 267 ILE A N 1
ATOM 2292 C CA . ILE A 1 267 ? -4.710 -9.209 -18.044 1.00 65.25 267 ILE A CA 1
ATOM 2293 C C . ILE A 1 267 ? -3.906 -9.621 -19.272 1.00 65.25 267 ILE A C 1
ATOM 2295 O O . ILE A 1 267 ? -4.338 -9.433 -20.411 1.00 65.25 267 ILE A O 1
ATOM 2299 N N . ILE A 1 268 ? -2.715 -10.160 -19.053 1.00 60.12 268 ILE A N 1
ATOM 2300 C CA . ILE A 1 268 ? -1.870 -10.698 -20.106 1.00 60.12 268 ILE A CA 1
ATOM 2301 C C . ILE A 1 268 ? -2.034 -12.211 -20.030 1.00 60.12 268 ILE A C 1
ATOM 2303 O O . ILE A 1 268 ? -1.731 -12.786 -18.991 1.00 60.12 268 ILE A O 1
ATOM 2307 N N . ASN A 1 269 ? -2.503 -12.844 -21.112 1.00 55.97 269 ASN A N 1
ATOM 2308 C CA . ASN A 1 269 ? -2.480 -14.304 -21.256 1.00 55.97 269 ASN A CA 1
ATOM 2309 C C . ASN A 1 269 ? -1.012 -14.769 -21.223 1.00 55.97 269 ASN A C 1
ATOM 2311 O O . ASN A 1 269 ? -0.359 -14.827 -22.269 1.00 55.97 269 ASN A O 1
ATOM 2315 N N . LEU A 1 270 ? -0.487 -14.981 -20.017 1.00 52.28 270 LEU A N 1
ATOM 2316 C CA . LEU A 1 270 ? 0.870 -15.438 -19.723 1.00 52.28 270 LEU A CA 1
ATOM 2317 C C . LEU A 1 270 ? 0.965 -16.960 -19.723 1.00 52.28 270 LEU A C 1
ATOM 2319 O O . LEU A 1 270 ? -0.002 -17.620 -19.289 1.00 52.28 270 LEU A O 1
#

Nearest PDB structures (foldseek):
  6hpg-assembly1_A  TM=5.046E-01  e=2.729E-01  Arabidopsis thaliana
  7dhg-assembly1_C  TM=2.960E-01  e=2.524E-02  Homo sapiens
  6q3q-assembly1_B  TM=4.987E-01  e=4.120E-01  Arabidopsis
  4rg9-assembly1_B  TM=2.917E-01  e=9.095E-02  Homo sapiens
  3ieg-assembly2_B  TM=2.599E-01  e=7.573E-02  Mus musculus

Mean predicted aligned error: 12.53 Å

Sequence (270 aa):
MIIKTPKITFYFNINQHLNLGIHHFDDNQNNINWLVHKTFQVEKLEDKLNLLTLAAQKVEKFHSYFHFEQSFFHLLYAEFYYFQNDFQNAIAHYEKAVFQDHLNQKAHIRLINLYRKLGLNEKFKNQLNYCARFKIANNAAIETISYQRNFNEFIEYLKFATNSKFLNKQFTSEELKIVSEYDYNLKFKILNLNTSNYWLYYANFLLTNNYKFLAKTLELITYNHKSYHLHAGMIYYKRHQLYLALDKKALAKNDLEKAKNLEIDQIINL

Foldseek 3Di:
DPPPDPPPVPPQQLVVLVLCNPADFPDLLLRLSSLCVVLVVDDDLVSNLVSLVSSLVSLVVCLLVLLQVLLVLLQVQLVLCVVVVVNVSNLVSLVSSCVSPVLPLVSLLVNLVSCVVVVVVVSNVVSVVSCVVVVSDDPVPSPDDDPPPVVVVVLVVVCVGHVDPVSPPPQDPVNVVVVVPDDPVVVVVVVVPSPDPLVVLVVVCVVPVDCVSSVVSSVSSVVSSLVSLLSSLVSLQVSLVSCVVVVVNVSSVVSNVSSVVSVNCVPDVD

Solvent-accessible surface area (backbone atoms only — not comparable to full-atom values): 15068 Å² total; per-residue (Å²): 135,86,79,78,72,78,84,74,80,68,84,71,54,52,38,50,55,72,55,42,65,85,58,80,53,95,51,58,91,76,34,51,40,54,30,58,55,47,38,79,76,50,85,54,66,66,60,33,46,52,34,42,49,52,32,48,56,52,46,63,63,52,54,57,52,52,28,49,52,53,13,52,53,25,36,54,54,11,52,53,28,44,76,72,67,38,54,67,60,12,47,57,23,22,54,49,11,32,68,45,25,82,70,42,44,68,34,51,56,52,47,42,53,49,23,58,75,70,66,38,59,67,64,24,52,54,50,50,54,51,34,60,74,68,61,53,59,60,94,81,45,88,85,59,84,77,78,64,73,67,51,51,60,51,48,52,45,52,46,72,64,53,78,46,86,76,72,71,61,81,76,48,80,62,61,59,49,41,74,78,52,85,54,79,72,54,58,62,54,58,74,67,43,90,62,49,73,54,56,54,34,48,52,48,22,76,75,64,73,42,62,71,35,54,55,53,38,51,53,50,51,50,52,28,46,53,54,34,32,40,50,51,12,50,47,30,41,52,46,17,54,50,24,51,76,68,70,36,57,71,62,16,51,54,24,44,51,54,9,48,78,30,54,34,60,84,77,43,96,115

=== Feature glossary ===
The record interleaves many kinds of information about one protein. Here is each kind framed as the question it answers.

Q: What are the backbone torsion angles?
A: φ (phi) and ψ (psi) are the two rotatable backbone dihedrals per residue: φ is the C(i-1)–N–Cα–C torsion, ψ is the N–Cα–C–N(i+1) torsion, both in degrees on (−180°, 180°]. α-helical residues cluster near (−60°, −45°); β-strand residues near (−120°, +130°). A Ramachandran plot is simply a scatter of (φ, ψ) for every residue.

Q: What is the amino-acid chain?
A: This is the polypeptide sequence — one letter per residue, N-terminus first. Length ranges from a few dozen residues for small domains to over a thousand for large multi-domain proteins.

Q: How mobile is each atom in the crystal?
A: For experimental (PDB) structures, the B-factor (temperature factor) quantifies the positional spread of each atom in the crystal — a combination of thermal vibration and static disorder — in units of Å². High B-factors mark flexible loops or poorly resolved regions; low B-factors mark the rigid, well-ordered core.

Q: Are the domains correctly placed relative to each other?
A: Predicted Aligned Error (PAE) is an AlphaFold confidence matrix: entry (i, j) is the expected error in the position of residue j, in ångströms, when the prediction is superimposed on the true structure at residue i. Low PAE within a block of residues means that block is internally rigid and well-predicted; high PAE between two blocks means their relative placement is uncertain even if each block individually is confident.

Q: How confident is the AlphaFold model at each residue?
A: pLDDT is the predicted lDDT-Cα score: AlphaFold's confidence that the local environment of each residue (all inter-atomic distances within 15 Å) is correctly placed. It is a per-residue number between 0 and 100, with higher meaning more reliable.

Q: What family and function is it annotated with?
A: Functional annotations link the protein to curated databases. InterPro entries identify conserved domains and families by matching the sequence against member-database signatures (Pfam, PROSITE, CDD, …). Gene Ontology (GO) terms describe molecular function, biological process, and cellular component in a controlled vocabulary. CATH places the structure in a hierarchical fold classification (Class/Architecture/Topology/Homologous-superfamily). The organism is the source species.

Q: How big and how compact is the whole molecule?
A: Three whole-structure scalars: the radius of gyration (RMS distance of Cα from centroid, in Å), the count of Cα–Cα contacts (pairs closer than 8 Å and separated by more than four residues in sequence — i.e. tertiary, not local, contacts), and the bounding-box dimensions. Together they distinguish compact globular folds from extended fibres or disordered chains.

Q: What known structures does this most resemble?
A: The Foldseek neighbor list gives the closest experimentally determined structures in the PDB, ranked by structural alignment. TM-score near 1 means near-identical fold; near 0.3 means only rough topology match. This is how one finds what a novel AlphaFold prediction most resembles in the solved-structure universe.

Q: Which residues are buried vs exposed?
A: SASA measures how much of the protein is reachable by solvent. It is computed by rolling a water-sized probe over the atomic surface and summing the exposed area (Å²). Per-residue SASA distinguishes core (buried, low SASA) from surface (exposed, high SASA) residues; total SASA is a whole-molecule size measure.

Q: Which residues are in helices, strands, or loops?
A: Eight-state secondary structure (DSSP): H is the canonical α-helix, G the tighter 3₁₀-helix, I the wider π-helix; E/B are β-structure, T and S are turns and bends, and '-' is everything else. DSSP derives these from the pattern of main-chain N–H···O=C hydrogen bonds, not from the sequence.

Q: Where is each backbone atom in 3D?
A: Structure coordinates are given as an mmCIF _atom_site loop: one row per atom with element, residue name, chain id, sequence number, and x/y/z position in Å. Only the four main-chain atoms per residue are included here; side chains are omitted to keep the record compact.

Q: What if only a Cα trace is available?
A: Three-state secondary structure (P-SEA) collapses the eight DSSP classes into helix (a), strand (b), and coil (c). P-SEA assigns these from Cα geometry alone — distances and angles — without requiring backbone oxygens, so it works on any Cα trace.

Q: What do the rendered images show?
A: The six renders are orthographic views along the three Cartesian axes in both directions. Representation (cartoon, sticks, or surface) and color scheme (sequence-rainbow or by-chain) vary across proteins so the training set covers all the common visualization conventions.

Q: What does the local fold look like, residue by residue?
A: Foldseek's 3Di representation compresses backbone geometry into a per-residue letter drawn from a learned twenty-state alphabet. It captures the tertiary interaction pattern around each residue — which residues are packed against it in space, regardless of where they are in sequence.

Q: What do the diagnostic plots show?
A: The contact map is a binary N×N matrix image: pixel (i, j) is dark where Cα_i and Cα_j are within 8 Å and |i−j|>4. Because the |i−j|>4 filter removes local helical contacts, off-diagonal stripes parallel to the main diagonal indicate parallel β-sheets; stripes perpendicular to it indicate antiparallel β-sheets. The Ramachandran plot scatters every residue's (φ, ψ) pair against the sterically allowed regions. The PAE heatmap renders the predicted-aligned-error matrix.